Protein AF-A0A554L545-F1 (afdb_monomer)

Nearest PDB structures (foldseek):
  1zg2-assembly1_A  TM=5.845E-01  e=8.110E-05  Halalkalibacterium halodurans
  2x1j-assembly1_A-2  TM=2.883E-01  e=6.620E-01  Deinococcus radiodurans
  2x1k-assembly1_A-2  TM=2.907E-01  e=7.927E-01  Deinococcus radiodurans
  2vpa-assembly1_A  TM=2.737E-01  e=1.951E+00  Deinococcus radiodurans
  7tb5-assembly1_A-2  TM=3.335E-01  e=6.886E+00  Pseudomonas aeruginosa

Foldseek 3Di:
DVVVVVVVVVVVVVVVVVVVPPVCCVVCVVVVVVLVVCVVVPVVSVVCVLVVVLVVVVVVVVVVVVVPDDPDDDPPPDDDPCVVPVLVSLLVQAKKKWFWKAQPQPRDIDTDIDSDPVVVLVCLQVLVDVVRSVRDDIDTLAIDIDSDPVVSVVLSVCLVPDPVSVVVVVCCSNPNDHPPDDPPDD

Solvent-accessible surface area (backbone atoms only — not comparable to full-atom values): 10908 Å² total; per-residue (Å²): 118,67,70,61,54,50,54,48,50,51,53,50,52,54,54,53,64,70,51,77,53,66,70,66,53,72,72,41,44,67,58,51,51,56,46,52,54,45,54,76,74,36,74,70,49,68,76,46,44,69,60,52,55,50,53,50,51,49,52,49,52,52,51,51,58,61,69,71,51,72,89,85,73,75,71,88,79,60,77,76,94,60,82,81,40,67,64,61,53,49,44,71,74,43,41,17,29,31,34,36,32,34,19,75,64,74,67,48,75,46,78,51,75,41,74,47,66,68,64,50,52,50,39,43,56,71,37,78,40,79,94,46,37,88,41,42,52,65,44,82,60,37,54,46,74,28,76,37,65,65,58,27,50,50,51,48,49,49,34,72,75,34,70,66,50,33,51,48,51,54,49,47,40,72,73,42,78,77,71,81,67,84,82,78,78,132

pLDDT: mean 74.72, std 18.14, range [30.23, 97.56]

Mean predicted aligned error: 16.0 Å

Structure (mmCIF, N/CA/C/O backbone):
data_AF-A0A554L545-F1
#
_entry.id   AF-A0A554L545-F1
#
loop_
_atom_site.group_PDB
_atom_site.id
_atom_site.type_symbol
_atom_site.label_atom_id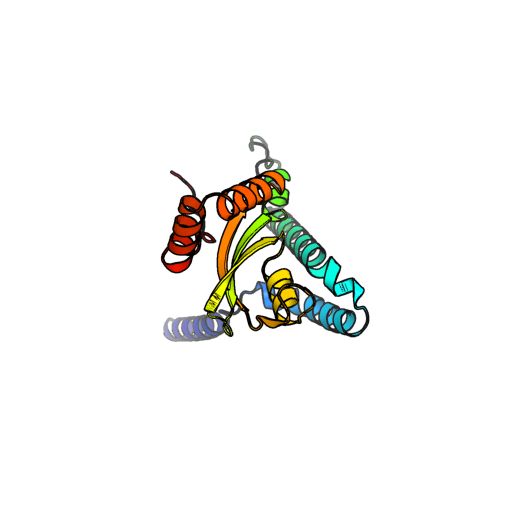
_atom_site.label_alt_id
_atom_site.label_comp_id
_atom_site.label_asym_id
_atom_site.label_entity_id
_atom_site.label_seq_id
_atom_site.pdbx_PDB_ins_code
_atom_site.Cartn_x
_atom_site.Cartn_y
_atom_site.Cartn_z
_atom_site.occupancy
_atom_site.B_iso_or_equiv
_atom_site.auth_seq_id
_atom_site.auth_comp_id
_atom_site.auth_asym_id
_atom_site.auth_atom_id
_atom_site.pdbx_PDB_model_num
ATOM 1 N N . MET A 1 1 ? -17.154 29.328 -48.202 1.00 54.72 1 MET A N 1
ATOM 2 C CA . MET A 1 1 ? -16.237 28.232 -47.810 1.00 54.72 1 MET A CA 1
ATOM 3 C C . MET A 1 1 ? -15.944 28.201 -46.305 1.00 54.72 1 MET A C 1
ATOM 5 O O . MET A 1 1 ? -16.006 27.131 -45.719 1.00 54.72 1 MET A O 1
ATOM 9 N N . ASN A 1 2 ? -15.740 29.348 -45.641 1.00 57.56 2 ASN A N 1
ATOM 10 C CA . ASN A 1 2 ? -15.318 29.382 -44.226 1.00 57.56 2 ASN A CA 1
ATOM 11 C C . ASN A 1 2 ? -16.382 28.954 -43.199 1.00 57.56 2 ASN A C 1
ATOM 13 O O . ASN A 1 2 ? -16.034 28.360 -42.186 1.00 57.56 2 ASN A O 1
ATOM 17 N N . ARG A 1 3 ? -17.677 29.181 -43.469 1.00 67.50 3 ARG A N 1
ATOM 18 C CA . ARG A 1 3 ? -18.758 28.839 -42.523 1.00 67.50 3 ARG A CA 1
ATOM 19 C C . ARG A 1 3 ? -19.003 27.332 -42.400 1.00 67.50 3 ARG A C 1
ATOM 21 O O . ARG A 1 3 ? -19.338 26.855 -41.329 1.00 67.50 3 ARG A O 1
ATOM 28 N N . PHE A 1 4 ? -18.802 26.587 -43.489 1.00 75.50 4 PHE A N 1
ATOM 29 C CA . PHE A 1 4 ? -18.928 25.128 -43.495 1.00 75.50 4 PHE A CA 1
ATOM 30 C C . PHE A 1 4 ? -17.776 24.478 -42.719 1.00 75.50 4 PHE A C 1
ATOM 32 O O . PHE A 1 4 ? -18.005 23.619 -41.871 1.00 75.50 4 PHE A O 1
ATOM 39 N N . LEU A 1 5 ? -16.549 24.959 -42.945 1.00 68.88 5 LEU A N 1
ATOM 40 C CA . LEU A 1 5 ? -15.353 24.475 -42.255 1.00 68.88 5 LEU A CA 1
ATOM 41 C C . LEU A 1 5 ? -15.365 24.808 -40.756 1.00 68.88 5 LEU A C 1
ATOM 43 O O . LEU A 1 5 ? -14.964 23.964 -39.957 1.00 68.88 5 LEU A O 1
ATOM 47 N N . SER A 1 6 ? -15.888 25.972 -40.352 1.00 70.44 6 SER A N 1
ATOM 48 C CA . SER A 1 6 ? -16.035 26.306 -38.929 1.00 70.44 6 SER A CA 1
ATOM 49 C C . SER A 1 6 ? -17.077 25.418 -38.244 1.00 70.44 6 SER A C 1
ATOM 51 O O . SER A 1 6 ? -16.792 24.850 -37.195 1.00 70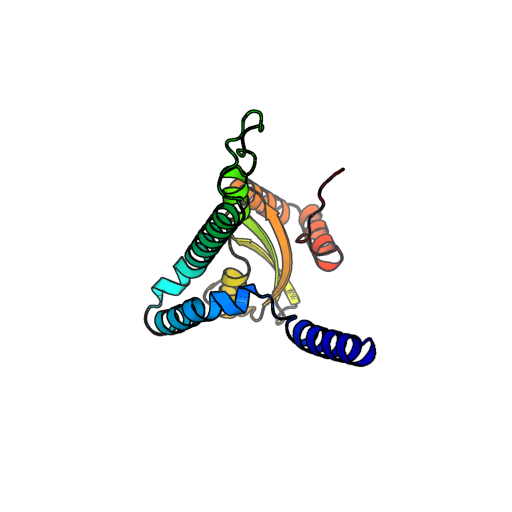.44 6 SER A O 1
ATOM 53 N N . THR A 1 7 ? -18.233 25.182 -38.877 1.00 78.12 7 THR A N 1
ATOM 54 C CA . THR A 1 7 ? -19.247 24.262 -38.329 1.00 78.12 7 THR A CA 1
ATOM 55 C C . THR A 1 7 ? -18.789 22.804 -38.298 1.00 78.12 7 THR A C 1
ATOM 57 O O . THR A 1 7 ? -19.188 22.047 -37.413 1.00 78.12 7 THR A O 1
ATOM 60 N N . LEU A 1 8 ? -17.941 22.394 -39.246 1.00 76.06 8 LEU A N 1
ATOM 61 C CA . LEU A 1 8 ? -17.355 21.057 -39.274 1.00 76.06 8 LEU A CA 1
ATOM 62 C C . LEU A 1 8 ? -16.320 20.897 -38.154 1.00 76.06 8 LEU A C 1
ATOM 64 O O . LEU A 1 8 ? -16.362 19.908 -37.430 1.00 76.06 8 LEU A O 1
ATOM 68 N N . SER A 1 9 ? -15.459 21.898 -37.958 1.00 71.56 9 SER A N 1
ATOM 69 C CA . SER A 1 9 ? -14.501 21.965 -36.847 1.00 71.56 9 SER A CA 1
ATOM 70 C C . SER A 1 9 ? -15.199 21.923 -35.484 1.00 71.56 9 SER A C 1
ATOM 72 O O . SER A 1 9 ? -14.813 21.144 -34.617 1.00 71.56 9 SER A O 1
ATOM 74 N N . GLU A 1 10 ? -16.279 22.683 -35.294 1.00 75.44 10 GLU A N 1
ATOM 75 C CA . GLU A 1 10 ? -17.040 22.691 -34.039 1.00 75.44 10 GLU A CA 1
ATOM 76 C C . GLU A 1 10 ? -17.735 21.350 -33.761 1.00 75.44 10 GLU A C 1
ATOM 78 O O . GLU A 1 10 ? -17.683 20.854 -32.634 1.00 75.44 10 GLU A O 1
ATOM 83 N N . LYS A 1 11 ? -18.314 20.704 -34.785 1.00 72.75 11 LYS A N 1
ATOM 84 C CA . LYS A 1 11 ? -18.884 19.351 -34.653 1.00 72.75 11 LYS A CA 1
ATOM 85 C C . LYS A 1 11 ? -17.819 18.307 -34.336 1.00 72.75 11 LYS A C 1
ATOM 87 O O . LYS A 1 11 ? -18.032 17.471 -33.463 1.00 72.75 11 LYS A O 1
ATOM 92 N N . ILE A 1 12 ? -16.667 18.374 -34.999 1.00 65.81 12 ILE A N 1
ATOM 93 C CA . ILE A 1 12 ? -15.530 17.486 -34.740 1.00 65.81 12 ILE A CA 1
ATOM 94 C C . ILE A 1 12 ? -15.034 17.681 -33.301 1.00 65.81 12 ILE A C 1
ATOM 96 O O . ILE A 1 12 ? -14.921 16.712 -32.555 1.00 65.81 12 ILE A O 1
ATOM 100 N N . ASN A 1 13 ? -14.842 18.922 -32.855 1.00 61.44 13 ASN A N 1
ATOM 101 C CA . ASN A 1 13 ? -14.395 19.231 -31.496 1.00 61.44 13 ASN A CA 1
ATOM 102 C C . ASN A 1 13 ? -15.431 18.858 -30.419 1.00 61.44 13 ASN A C 1
ATOM 104 O O . ASN A 1 13 ? -15.054 18.464 -29.316 1.00 61.44 13 ASN A O 1
ATOM 108 N N . SER A 1 14 ? -16.729 18.909 -30.730 1.00 67.00 14 SER A N 1
ATOM 109 C CA . SER A 1 14 ? -17.808 18.401 -29.870 1.00 67.00 14 SER A CA 1
ATOM 110 C C . SER A 1 14 ? -17.782 16.871 -29.738 1.00 67.00 14 SER A C 1
ATOM 112 O O . SER A 1 14 ? -17.957 16.342 -28.640 1.00 67.00 14 SER A O 1
ATOM 114 N N . ILE A 1 15 ? -17.491 16.154 -30.826 1.00 57.44 15 ILE A N 1
ATOM 115 C CA . ILE A 1 15 ? -17.326 14.693 -30.817 1.00 57.44 15 ILE A CA 1
ATOM 116 C C . ILE A 1 15 ? -16.061 14.304 -30.031 1.00 57.44 15 ILE A C 1
ATOM 118 O O . ILE A 1 15 ? -16.097 13.390 -29.205 1.00 57.44 15 ILE A O 1
ATOM 122 N N . PHE A 1 16 ? -14.960 15.041 -30.209 1.00 49.09 16 PHE A N 1
ATOM 123 C CA . PHE A 1 16 ? -13.705 14.811 -29.487 1.00 49.09 16 PHE A CA 1
ATOM 124 C C . PHE A 1 16 ? -13.765 15.206 -28.001 1.00 49.09 16 PHE A C 1
ATOM 126 O O . PHE A 1 16 ? -13.122 14.556 -27.176 1.00 49.09 16 PHE A O 1
ATOM 133 N N . SER A 1 17 ? -14.563 16.209 -27.615 1.00 47.94 17 SER A N 1
ATOM 134 C CA . SER A 1 17 ? -14.739 16.586 -26.203 1.00 47.94 17 SER A CA 1
ATOM 135 C C . SER A 1 17 ? -15.562 15.559 -25.417 1.00 47.94 17 SER A C 1
ATOM 137 O O . SER A 1 17 ? -15.274 15.312 -24.243 1.00 47.94 17 SER A O 1
ATOM 139 N N . PHE A 1 18 ? -16.498 14.870 -26.078 1.00 46.03 18 PHE A N 1
ATOM 140 C CA . PHE A 1 18 ? -17.189 13.697 -25.533 1.00 46.03 18 PHE A CA 1
ATOM 141 C C . PHE A 1 18 ? -16.279 12.453 -25.480 1.00 46.03 18 PHE A C 1
ATOM 143 O O . PHE A 1 18 ? -16.398 11.614 -24.583 1.00 46.03 18 PHE A O 1
ATOM 150 N N . ALA A 1 19 ? -15.293 12.373 -26.379 1.00 45.38 19 ALA A N 1
ATOM 151 C CA . ALA A 1 19 ? -14.289 11.311 -26.446 1.00 45.38 19 ALA A CA 1
ATOM 152 C C . ALA A 1 19 ? -13.112 11.468 -25.456 1.00 45.38 19 ALA A C 1
ATOM 154 O O . ALA A 1 19 ? -12.096 10.793 -25.598 1.00 45.38 19 ALA A O 1
ATOM 155 N N . ARG A 1 20 ? -13.255 12.244 -24.367 1.00 45.38 20 ARG A N 1
ATOM 156 C CA . ARG A 1 20 ? -12.367 12.164 -23.178 1.00 45.38 20 ARG A CA 1
ATOM 157 C C . ARG A 1 20 ? -12.576 10.886 -22.346 1.00 45.38 20 ARG A C 1
ATOM 159 O O . ARG A 1 20 ? -12.337 10.854 -21.140 1.00 45.38 20 ARG A O 1
ATOM 166 N N . ARG A 1 21 ? -13.013 9.797 -22.974 1.00 48.28 21 ARG A N 1
ATOM 167 C CA . ARG A 1 21 ? -12.806 8.447 -22.451 1.00 48.28 21 ARG A CA 1
ATOM 168 C C . ARG A 1 21 ? -11.534 7.951 -23.127 1.00 48.28 21 ARG A C 1
ATOM 170 O O . ARG A 1 21 ? -11.503 7.970 -24.352 1.00 48.28 21 ARG A O 1
ATOM 177 N N . PRO A 1 22 ? -10.490 7.555 -22.379 1.00 51.06 22 PRO A N 1
ATOM 178 C CA . PRO A 1 22 ? -9.214 7.197 -22.987 1.00 51.06 22 PRO A CA 1
ATOM 179 C C . PRO A 1 22 ? -9.472 6.156 -24.079 1.00 51.06 22 PRO A C 1
ATOM 181 O O . PRO A 1 22 ? -10.103 5.141 -23.789 1.00 51.06 22 PRO A O 1
ATOM 184 N N . LEU A 1 23 ? -9.028 6.427 -25.313 1.00 48.56 23 LEU A N 1
ATOM 185 C CA . LEU A 1 23 ? -9.176 5.575 -26.511 1.00 48.56 23 LEU A CA 1
ATOM 186 C C . LEU A 1 23 ? -8.814 4.101 -26.251 1.00 48.56 23 LEU A C 1
ATOM 188 O O . LEU A 1 23 ? -9.370 3.195 -26.865 1.00 48.56 23 LEU A O 1
ATOM 192 N N . VAL A 1 24 ? -7.975 3.862 -25.242 1.00 50.28 24 VAL A N 1
ATOM 193 C CA . VAL A 1 24 ? -7.663 2.555 -24.652 1.00 50.28 24 VAL A CA 1
ATOM 194 C C . VAL A 1 24 ? -8.919 1.736 -24.304 1.00 50.28 24 VAL A C 1
ATOM 196 O O . VAL A 1 24 ? -8.930 0.529 -24.507 1.00 50.28 24 VAL A O 1
ATOM 199 N N . LYS A 1 25 ? -10.009 2.364 -23.837 1.00 44.03 25 LYS A N 1
ATOM 200 C CA . LYS A 1 25 ? -11.267 1.676 -23.502 1.00 44.03 25 LYS A CA 1
ATOM 201 C C . LYS A 1 25 ? -11.995 1.147 -24.740 1.00 44.03 25 LYS A C 1
ATOM 203 O O . LYS A 1 25 ? -12.588 0.087 -24.653 1.00 44.03 25 LYS A O 1
ATOM 208 N N . LEU A 1 26 ? -11.935 1.824 -25.885 1.00 53.50 26 LEU A N 1
ATOM 209 C CA . LEU A 1 26 ? -12.634 1.384 -27.102 1.00 53.50 26 LEU A CA 1
ATOM 210 C C . LEU A 1 26 ? -12.033 0.097 -27.690 1.00 53.50 26 LEU A C 1
ATOM 212 O O . LEU A 1 26 ? -12.776 -0.778 -28.121 1.00 53.50 26 LEU A O 1
ATOM 216 N N . VAL A 1 27 ? -10.705 -0.045 -27.641 1.00 57.09 27 VAL A N 1
ATOM 217 C CA . VAL A 1 27 ? -9.991 -1.246 -28.116 1.00 57.09 27 VAL A CA 1
ATOM 218 C C . VAL A 1 27 ? -9.954 -2.350 -27.051 1.00 57.09 27 VAL A C 1
ATOM 220 O O . VAL A 1 27 ? -9.965 -3.531 -27.386 1.00 57.09 27 VAL A O 1
ATOM 223 N N . ALA A 1 28 ? -9.959 -1.995 -25.761 1.00 52.12 28 ALA A N 1
ATOM 224 C CA . ALA A 1 28 ? -9.994 -2.968 -24.669 1.00 52.12 28 ALA A CA 1
ATOM 225 C C . ALA A 1 28 ? -11.380 -3.599 -24.455 1.00 52.12 28 ALA A C 1
ATOM 227 O O . ALA A 1 28 ? -11.456 -4.695 -23.912 1.00 52.12 28 ALA A O 1
ATOM 228 N N . TRP A 1 29 ? -12.469 -2.959 -24.900 1.00 54.00 29 TRP A N 1
ATOM 229 C CA . TRP A 1 29 ? -13.849 -3.405 -24.656 1.00 54.00 29 TRP A CA 1
ATOM 230 C C . TRP A 1 29 ? -14.166 -4.856 -25.063 1.00 54.00 29 TRP A C 1
ATOM 232 O O . TRP A 1 29 ? -14.786 -5.552 -24.257 1.00 54.00 29 TRP A O 1
ATOM 242 N N . PRO A 1 30 ? -13.743 -5.362 -26.239 1.00 64.25 30 PRO A N 1
ATOM 243 C CA . PRO A 1 30 ? -13.969 -6.760 -26.612 1.00 64.25 30 PRO A CA 1
ATOM 244 C C . PRO A 1 30 ? -13.246 -7.732 -25.671 1.00 64.25 30 PRO A C 1
ATOM 246 O O . PRO A 1 30 ? -13.817 -8.737 -25.245 1.00 64.25 30 PRO A O 1
ATOM 249 N N . PHE A 1 31 ? -12.012 -7.398 -25.283 1.00 65.56 31 PHE A N 1
ATOM 250 C CA . PHE A 1 31 ? -11.223 -8.198 -24.349 1.00 65.56 31 PHE A CA 1
ATOM 251 C C . PHE A 1 31 ? -11.770 -8.113 -22.925 1.00 65.56 31 PHE A C 1
ATOM 253 O O . PHE A 1 31 ? -11.853 -9.136 -22.256 1.00 65.56 31 PHE A O 1
ATOM 260 N N . ASP A 1 32 ? -12.212 -6.939 -22.477 1.00 63.22 32 ASP A N 1
ATOM 261 C CA . ASP A 1 32 ? -12.835 -6.733 -21.170 1.00 63.22 32 ASP A CA 1
ATOM 262 C C . ASP A 1 32 ? -14.177 -7.475 -21.053 1.00 63.22 32 ASP A C 1
ATOM 264 O O . ASP A 1 32 ? -14.508 -7.951 -19.969 1.00 63.22 32 ASP A O 1
ATOM 268 N N . LEU A 1 33 ? -14.936 -7.638 -22.145 1.00 67.06 33 LEU A N 1
ATOM 269 C CA . LEU A 1 33 ? -16.202 -8.384 -22.151 1.00 67.06 33 LEU A CA 1
ATOM 270 C C . LEU A 1 33 ? -15.979 -9.901 -22.047 1.00 67.06 33 LEU A C 1
ATOM 272 O O . LEU A 1 33 ? -16.609 -10.564 -21.218 1.00 67.06 33 LEU A O 1
ATOM 276 N N . VAL A 1 34 ? -15.033 -10.441 -22.824 1.00 73.44 34 VAL A N 1
ATOM 277 C CA . VAL A 1 34 ? -14.571 -11.836 -22.690 1.00 73.44 34 VAL A CA 1
ATOM 278 C C . VAL A 1 34 ? -13.991 -12.061 -21.291 1.00 73.44 34 VAL A C 1
ATOM 280 O O . VAL A 1 34 ? -14.279 -13.063 -20.639 1.00 73.44 34 VAL A O 1
ATOM 283 N N . PHE A 1 35 ? -13.246 -11.084 -20.776 1.00 65.00 35 PHE A N 1
ATOM 284 C CA . PHE A 1 35 ? -12.674 -11.114 -19.439 1.00 65.00 35 PHE A CA 1
ATOM 285 C C . PHE A 1 35 ? -13.756 -11.084 -18.343 1.00 65.00 35 PHE A C 1
ATOM 287 O O . PHE A 1 35 ? -13.653 -11.825 -17.369 1.00 65.00 35 PHE A O 1
ATOM 294 N N . LEU A 1 36 ? -14.817 -10.286 -18.493 1.00 63.84 36 LEU A N 1
ATOM 295 C CA . LEU A 1 36 ? -15.971 -10.236 -17.583 1.00 63.84 36 LEU A CA 1
ATOM 296 C C . LEU A 1 36 ? -16.761 -11.552 -17.568 1.00 63.84 36 LEU A C 1
ATOM 298 O O . LEU A 1 36 ? -17.231 -11.972 -16.507 1.00 63.84 36 LEU A O 1
ATOM 302 N N . LEU A 1 37 ? -16.881 -12.213 -18.721 1.00 70.00 37 LEU A N 1
ATOM 303 C CA . LEU A 1 37 ? -17.478 -13.545 -18.843 1.00 70.00 37 LEU A CA 1
ATOM 304 C C . LEU A 1 37 ? -16.626 -14.602 -18.127 1.00 70.00 37 LEU A C 1
ATOM 306 O O . LEU A 1 37 ? -17.146 -15.326 -17.278 1.00 70.00 37 LEU A O 1
ATOM 310 N N . LEU A 1 38 ? -15.313 -14.628 -18.378 1.00 68.44 38 LEU A N 1
ATOM 311 C CA . LEU A 1 38 ? -14.369 -15.535 -17.709 1.00 68.44 38 LEU A CA 1
ATOM 312 C C . LEU A 1 38 ? -14.245 -15.259 -16.198 1.00 68.44 38 LEU A C 1
ATOM 314 O O . LEU A 1 38 ? -14.089 -16.182 -15.401 1.00 68.44 38 LEU A O 1
ATOM 318 N N . TRP A 1 39 ? -14.368 -13.998 -15.775 1.00 58.62 39 TRP A N 1
ATOM 319 C CA . TRP A 1 39 ? -14.342 -13.577 -14.369 1.00 58.62 39 TRP A CA 1
ATOM 320 C C . TRP A 1 39 ? -15.496 -14.157 -13.548 1.00 58.62 39 TRP A C 1
ATOM 322 O O . TRP A 1 39 ? -15.327 -14.424 -12.355 1.00 58.62 39 TRP A O 1
ATOM 332 N N . LYS A 1 40 ? -16.674 -14.323 -14.164 1.00 62.47 40 LYS A N 1
ATOM 333 C CA . LYS A 1 40 ? -17.846 -14.908 -13.502 1.00 62.47 40 LYS A CA 1
ATOM 334 C C . LYS A 1 40 ? -17.761 -16.429 -13.392 1.00 62.47 40 LYS A C 1
ATOM 336 O O . LYS A 1 40 ? -18.334 -16.981 -12.460 1.00 62.47 40 LYS A O 1
ATOM 341 N N . THR A 1 41 ? -17.059 -17.088 -14.310 1.00 70.06 41 THR A N 1
ATOM 342 C CA . THR A 1 41 ? -17.050 -18.552 -14.427 1.00 70.06 41 THR A CA 1
ATOM 343 C C . THR A 1 41 ? -15.817 -19.208 -13.804 1.00 70.06 41 THR A C 1
ATOM 345 O O . THR A 1 41 ? -15.932 -20.308 -13.274 1.00 70.06 41 THR A O 1
ATOM 348 N N . ILE A 1 42 ? -14.648 -18.550 -13.805 1.00 74.38 42 ILE A N 1
ATOM 349 C CA . ILE A 1 42 ? -13.380 -19.153 -13.360 1.00 74.38 42 ILE A CA 1
ATOM 350 C C . ILE A 1 42 ? -12.679 -18.248 -12.323 1.00 74.38 42 ILE A C 1
ATOM 352 O O . ILE A 1 42 ? -11.963 -17.309 -12.686 1.00 74.38 42 ILE A O 1
ATOM 356 N N . PRO A 1 43 ? -12.791 -18.543 -11.010 1.00 65.88 43 PRO A N 1
ATOM 357 C CA . PRO A 1 43 ? -12.168 -17.752 -9.941 1.00 65.88 43 PRO A CA 1
ATOM 358 C C . PRO A 1 43 ? -10.640 -17.642 -10.043 1.00 65.88 43 PRO A C 1
ATOM 360 O O . PRO A 1 43 ? -10.064 -16.656 -9.587 1.00 65.88 43 PRO A O 1
ATOM 363 N N . ALA A 1 44 ? -9.969 -18.616 -10.666 1.00 64.94 44 ALA A N 1
ATOM 364 C CA . ALA A 1 44 ? -8.522 -18.581 -10.886 1.00 64.94 44 ALA A CA 1
ATOM 365 C C . ALA A 1 44 ? -8.087 -17.378 -11.744 1.00 64.94 44 ALA A C 1
ATOM 367 O O . ALA A 1 44 ? -7.010 -16.815 -11.537 1.00 64.94 44 ALA A O 1
ATOM 368 N N . TYR A 1 45 ? -8.958 -16.913 -12.642 1.00 65.44 45 TYR A N 1
ATOM 369 C CA . TYR A 1 45 ? -8.668 -15.835 -13.583 1.00 65.44 45 TYR A CA 1
ATOM 370 C C . TYR A 1 45 ? -8.469 -14.472 -12.893 1.00 65.44 45 TYR A C 1
ATOM 372 O O . TYR A 1 45 ? -7.711 -13.623 -13.369 1.00 65.44 45 TYR A O 1
ATOM 380 N N . ARG A 1 46 ? -9.029 -14.295 -11.682 1.00 63.41 46 ARG A N 1
ATOM 381 C CA . ARG A 1 46 ? -8.774 -13.132 -10.807 1.00 63.41 46 ARG A CA 1
ATOM 382 C C . ARG A 1 46 ? -7.298 -12.929 -10.502 1.00 63.41 46 ARG A C 1
ATOM 384 O O . ARG A 1 46 ? -6.850 -11.795 -10.355 1.00 63.41 46 ARG A O 1
ATOM 391 N N . ARG A 1 47 ? -6.560 -14.031 -10.369 1.00 63.50 47 ARG A N 1
ATOM 392 C CA . ARG A 1 47 ? -5.159 -14.019 -9.947 1.00 63.50 47 ARG A CA 1
ATOM 393 C C . ARG A 1 47 ? -4.222 -13.632 -11.093 1.00 63.50 47 ARG A C 1
ATOM 395 O O . ARG A 1 47 ? -3.179 -13.043 -10.837 1.00 63.50 47 ARG A O 1
ATOM 402 N N . ILE A 1 48 ? -4.623 -13.912 -12.334 1.00 70.94 48 ILE A N 1
ATOM 403 C CA . ILE A 1 48 ? -3.793 -13.762 -13.540 1.00 70.94 48 ILE A CA 1
ATOM 404 C C . ILE A 1 48 ? -4.124 -12.469 -14.306 1.00 70.94 48 ILE A C 1
ATOM 406 O O . ILE A 1 48 ? -3.280 -11.955 -15.034 1.00 70.94 48 ILE A O 1
ATOM 410 N N . ARG A 1 49 ? -5.312 -11.884 -14.081 1.00 70.12 49 ARG A N 1
ATOM 411 C CA . ARG A 1 49 ? -5.765 -10.607 -14.665 1.00 70.12 49 ARG A CA 1
ATOM 412 C C . ARG A 1 49 ? -4.684 -9.531 -14.813 1.00 70.12 49 ARG A C 1
ATOM 414 O O . ARG A 1 49 ? -4.511 -9.057 -15.931 1.00 70.12 49 ARG A O 1
ATOM 421 N N . PRO A 1 50 ? -3.972 -9.113 -13.745 1.00 69.44 50 PRO A N 1
ATOM 422 C CA . PRO A 1 50 ? -3.009 -8.026 -13.870 1.00 69.44 50 PRO A CA 1
ATOM 423 C C . PRO A 1 50 ? -1.856 -8.394 -14.808 1.00 69.44 50 PRO A C 1
ATOM 425 O O . PRO A 1 50 ? -1.427 -7.554 -15.587 1.00 69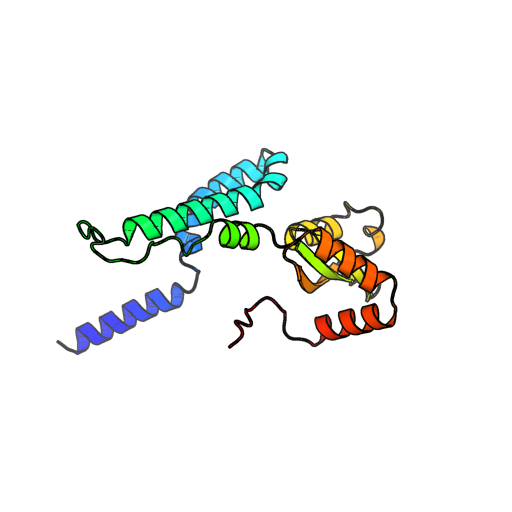.44 50 PRO A O 1
ATOM 428 N N . VAL A 1 51 ? -1.391 -9.647 -14.789 1.00 72.25 51 VAL A N 1
ATOM 429 C CA . VAL A 1 51 ? -0.342 -10.135 -15.699 1.00 72.25 51 VAL A CA 1
ATOM 430 C C . VAL A 1 51 ? -0.846 -10.131 -17.141 1.00 72.25 51 VAL A C 1
ATOM 432 O O . VAL A 1 51 ? -0.166 -9.639 -18.031 1.00 72.25 51 VAL A O 1
ATOM 435 N N . PHE A 1 52 ? -2.069 -10.604 -17.367 1.00 77.19 52 PHE A N 1
ATOM 436 C CA . PHE A 1 52 ? -2.674 -10.652 -18.694 1.00 77.19 52 PHE A CA 1
ATOM 437 C C . PHE A 1 52 ? -2.895 -9.256 -19.297 1.00 77.19 52 PHE A C 1
ATOM 439 O O . PHE A 1 52 ? -2.512 -9.004 -20.434 1.00 77.19 52 PHE A O 1
ATOM 446 N N . GLN A 1 53 ? -3.435 -8.316 -18.516 1.00 69.19 53 GLN A N 1
ATOM 447 C CA . GLN A 1 53 ? -3.615 -6.925 -18.948 1.00 69.19 53 GLN A CA 1
ATOM 448 C C . GLN A 1 53 ? -2.279 -6.250 -19.285 1.00 69.19 53 GLN A C 1
ATOM 450 O O . GLN A 1 53 ? -2.198 -5.471 -20.232 1.00 69.19 53 GLN A O 1
ATOM 455 N N . ARG A 1 54 ? -1.218 -6.584 -18.545 1.00 70.81 54 ARG A N 1
ATOM 456 C CA . ARG A 1 54 ? 0.144 -6.117 -18.818 1.00 70.81 54 ARG A CA 1
ATOM 457 C C . ARG A 1 54 ? 0.694 -6.688 -20.124 1.00 70.81 54 ARG A C 1
ATOM 459 O O . ARG A 1 54 ? 1.228 -5.928 -20.920 1.00 70.81 54 ARG A O 1
ATOM 466 N N . LEU A 1 55 ? 0.510 -7.983 -20.379 1.00 79.00 55 LEU A N 1
ATOM 467 C CA . LEU A 1 55 ? 0.903 -8.612 -21.645 1.00 79.00 55 LEU A CA 1
ATOM 468 C C . LEU A 1 55 ? 0.156 -8.012 -22.842 1.00 79.00 55 LEU A C 1
ATOM 470 O O . LEU A 1 55 ? 0.783 -7.704 -23.850 1.00 79.00 55 LEU A O 1
ATOM 474 N N . ILE A 1 56 ? -1.153 -7.766 -22.719 1.00 79.25 56 ILE A N 1
ATOM 475 C CA . ILE A 1 56 ? -1.931 -7.084 -23.765 1.00 79.25 56 ILE A CA 1
ATOM 476 C C . ILE A 1 56 ? -1.390 -5.675 -24.015 1.00 79.25 56 ILE A C 1
ATOM 478 O O . ILE A 1 56 ? -1.199 -5.303 -25.168 1.00 79.25 56 ILE A O 1
ATOM 482 N N . ALA A 1 57 ? -1.113 -4.899 -22.963 1.00 73.81 57 ALA A N 1
ATOM 483 C CA . ALA A 1 57 ? -0.550 -3.559 -23.117 1.00 73.81 57 ALA A CA 1
ATOM 484 C C . ALA A 1 57 ? 0.803 -3.587 -23.851 1.00 73.81 57 ALA A C 1
ATOM 486 O O . ALA A 1 57 ? 1.044 -2.745 -24.709 1.00 73.81 57 ALA A O 1
ATOM 487 N N . ILE A 1 58 ? 1.648 -4.583 -23.573 1.00 76.81 58 ILE A N 1
ATOM 488 C CA . ILE A 1 58 ? 2.938 -4.784 -24.253 1.00 76.81 58 ILE A CA 1
ATOM 489 C C . ILE A 1 58 ? 2.743 -5.104 -25.728 1.00 76.81 58 ILE A C 1
ATOM 491 O O . ILE A 1 58 ? 3.379 -4.482 -26.572 1.00 76.81 58 ILE A O 1
ATOM 495 N N . ILE A 1 59 ? 1.852 -6.048 -26.037 1.00 82.88 59 ILE A N 1
ATOM 496 C CA . ILE A 1 59 ? 1.539 -6.426 -27.417 1.00 82.88 59 ILE A CA 1
ATOM 497 C C . ILE A 1 59 ? 0.999 -5.210 -28.174 1.00 82.88 59 ILE A C 1
ATOM 499 O O . ILE A 1 59 ? 1.454 -4.936 -29.278 1.00 82.88 59 ILE A O 1
ATOM 503 N N . LEU A 1 60 ? 0.102 -4.429 -27.566 1.00 79.94 60 LEU A N 1
ATOM 504 C CA . LEU A 1 60 ? -0.429 -3.207 -28.169 1.00 79.94 60 LEU A CA 1
ATOM 505 C C . LEU A 1 60 ? 0.672 -2.172 -28.427 1.00 79.94 60 LEU A C 1
ATOM 507 O O . LEU A 1 60 ? 0.765 -1.673 -29.542 1.00 79.94 60 LEU A O 1
ATOM 511 N N . ILE A 1 61 ? 1.548 -1.899 -27.455 1.00 78.81 61 ILE A N 1
ATOM 512 C CA . ILE A 1 61 ? 2.691 -0.989 -27.639 1.00 78.81 61 ILE A CA 1
ATOM 513 C C . ILE A 1 61 ? 3.595 -1.486 -28.770 1.00 78.81 61 ILE A C 1
ATOM 515 O O . ILE A 1 61 ? 3.937 -0.712 -29.655 1.00 78.81 61 ILE A O 1
ATOM 519 N N . PHE A 1 62 ? 3.933 -2.776 -28.788 1.00 81.00 62 PHE A N 1
ATOM 520 C CA . PHE A 1 62 ? 4.774 -3.365 -29.827 1.00 81.00 62 PHE A CA 1
ATOM 521 C C . PHE A 1 62 ? 4.126 -3.256 -31.213 1.00 81.00 62 PHE A C 1
ATOM 523 O O . PHE A 1 62 ? 4.772 -2.809 -32.155 1.00 81.00 62 PHE A O 1
ATOM 530 N N . THR A 1 63 ? 2.833 -3.573 -31.339 1.00 76.31 63 THR A N 1
ATOM 531 C CA . THR A 1 63 ? 2.104 -3.424 -32.610 1.00 76.31 63 THR A CA 1
ATOM 532 C C . THR A 1 63 ? 2.021 -1.972 -33.068 1.00 76.31 63 THR A C 1
ATOM 534 O O . THR A 1 63 ? 2.251 -1.711 -34.244 1.00 76.31 63 THR A O 1
ATOM 537 N N . ILE A 1 64 ? 1.765 -1.018 -32.167 1.00 78.00 64 ILE A N 1
ATOM 538 C CA . ILE A 1 64 ? 1.729 0.414 -32.494 1.00 78.00 64 ILE A CA 1
ATOM 539 C C . ILE A 1 64 ? 3.100 0.867 -32.997 1.00 78.00 64 ILE A C 1
ATOM 541 O O . ILE A 1 64 ? 3.160 1.513 -34.036 1.00 78.00 64 ILE A O 1
ATOM 545 N N . THR A 1 65 ? 4.181 0.465 -32.324 1.00 75.31 65 THR A N 1
ATOM 546 C CA . THR A 1 65 ? 5.560 0.777 -32.727 1.00 75.31 65 THR A CA 1
ATOM 547 C C . THR A 1 65 ? 5.919 0.177 -34.087 1.00 75.31 65 THR A C 1
ATOM 549 O O . THR A 1 65 ? 6.557 0.847 -34.885 1.00 75.31 65 THR A O 1
ATOM 552 N N . ILE A 1 66 ? 5.497 -1.056 -34.391 1.00 75.06 66 ILE A N 1
ATOM 553 C CA . ILE A 1 66 ? 5.750 -1.687 -35.700 1.00 75.06 66 ILE A CA 1
ATOM 554 C C . ILE A 1 66 ? 4.929 -1.014 -36.812 1.00 75.06 66 ILE A C 1
ATOM 556 O O . ILE A 1 66 ? 5.427 -0.830 -37.918 1.00 75.06 66 ILE A O 1
ATOM 560 N N . THR A 1 67 ? 3.683 -0.625 -36.526 1.00 72.31 67 THR A N 1
ATOM 561 C CA . THR A 1 67 ? 2.762 -0.052 -37.526 1.00 72.31 67 THR A CA 1
ATOM 562 C C . THR A 1 67 ? 3.051 1.425 -37.811 1.00 72.31 67 THR A C 1
ATOM 564 O O . THR A 1 67 ? 2.717 1.918 -38.884 1.00 72.31 67 THR A O 1
ATOM 567 N N . SER A 1 68 ? 3.668 2.149 -36.872 1.00 69.38 68 SER A N 1
ATOM 568 C CA . SER A 1 68 ? 4.076 3.546 -37.059 1.00 69.38 68 SER A CA 1
ATOM 569 C C . SER A 1 68 ? 5.425 3.707 -37.770 1.00 69.38 68 SER A C 1
ATOM 571 O O . SER A 1 68 ? 5.809 4.839 -38.071 1.00 69.38 68 SER A O 1
ATOM 573 N N . LEU A 1 69 ? 6.134 2.611 -38.071 1.00 67.31 69 LEU A N 1
ATOM 574 C CA . LEU A 1 69 ? 7.353 2.650 -38.877 1.00 67.31 69 LEU A CA 1
ATOM 575 C C . LEU A 1 69 ? 6.991 2.810 -40.365 1.00 67.31 69 LEU A C 1
ATOM 577 O O . LEU A 1 69 ? 6.271 1.971 -40.912 1.00 67.31 69 LEU A O 1
ATOM 581 N N . PRO A 1 70 ? 7.477 3.861 -41.050 1.00 70.12 70 PRO A N 1
ATOM 582 C CA . PRO A 1 70 ? 7.241 4.019 -42.478 1.00 70.12 70 PRO A CA 1
ATOM 583 C C . PRO A 1 70 ? 7.896 2.858 -43.251 1.00 70.12 70 PRO A C 1
ATOM 585 O O . PRO A 1 70 ? 9.067 2.544 -43.006 1.00 70.12 70 PRO A O 1
ATOM 588 N N . PRO A 1 71 ? 7.185 2.213 -44.194 1.00 67.50 71 PRO A N 1
ATOM 589 C CA . PRO A 1 71 ? 7.758 1.132 -44.985 1.00 67.50 71 PRO A CA 1
ATOM 590 C C . PRO A 1 71 ? 8.892 1.677 -45.867 1.00 67.50 71 PRO A C 1
ATOM 592 O O . PRO A 1 71 ? 8.689 2.615 -46.634 1.00 67.50 71 PRO A O 1
ATOM 595 N N . GLY A 1 72 ? 10.085 1.082 -45.769 1.00 64.81 72 GLY A N 1
ATOM 596 C CA . GLY A 1 72 ? 11.190 1.343 -46.701 1.00 64.81 72 GLY A CA 1
ATOM 597 C C . GLY A 1 72 ? 12.326 2.246 -46.210 1.00 64.81 72 GLY A C 1
ATOM 598 O O . GLY A 1 72 ? 13.189 2.585 -47.014 1.00 64.81 72 GLY A O 1
ATOM 599 N N . GLN A 1 73 ? 12.398 2.602 -44.923 1.00 56.22 73 GLN A N 1
ATOM 600 C CA . GLN A 1 73 ? 13.637 3.155 -44.358 1.00 56.22 73 GLN A CA 1
ATOM 601 C C . GLN A 1 73 ? 14.498 2.036 -43.766 1.00 56.22 73 GLN A C 1
ATOM 603 O O . GLN A 1 73 ? 14.301 1.614 -42.629 1.00 56.22 73 GLN A O 1
ATOM 608 N N . SER A 1 74 ? 15.478 1.563 -44.538 1.00 57.22 74 SER A N 1
ATOM 609 C CA . SER A 1 74 ? 16.642 0.890 -43.958 1.00 57.22 74 SER A CA 1
ATOM 610 C C . SER A 1 74 ? 17.435 1.938 -43.170 1.00 57.22 74 SER A C 1
ATOM 612 O O . SER A 1 74 ? 17.778 2.970 -43.751 1.00 57.22 74 SER A O 1
ATOM 614 N N . PRO A 1 75 ? 17.744 1.728 -41.879 1.00 52.62 75 PRO A N 1
ATOM 615 C CA . PRO A 1 75 ? 18.514 2.687 -41.103 1.00 52.62 75 PRO A CA 1
ATOM 616 C C . PRO A 1 75 ? 19.982 2.640 -41.539 1.00 52.62 75 PRO A C 1
ATOM 618 O O . PRO A 1 75 ? 20.819 2.023 -40.887 1.00 52.62 75 PRO A O 1
ATOM 621 N N . SER A 1 76 ? 20.330 3.286 -42.653 1.00 53.06 76 SER A N 1
ATOM 622 C CA . SER A 1 76 ? 21.729 3.580 -42.960 1.00 53.06 76 SER A CA 1
ATOM 623 C C . SER A 1 76 ? 22.159 4.755 -42.079 1.00 53.06 76 SER A C 1
ATOM 625 O O . SER A 1 76 ? 22.062 5.915 -42.474 1.00 53.06 76 SER A O 1
ATOM 627 N N . GLY A 1 77 ? 22.554 4.442 -40.844 1.00 56.34 77 GLY A N 1
ATOM 628 C CA . GLY A 1 77 ? 23.082 5.406 -39.874 1.00 56.34 77 GLY A CA 1
ATOM 629 C C . GLY A 1 77 ? 22.184 5.721 -38.675 1.00 56.34 77 GLY A C 1
ATOM 630 O O . GLY A 1 77 ? 22.489 6.662 -37.950 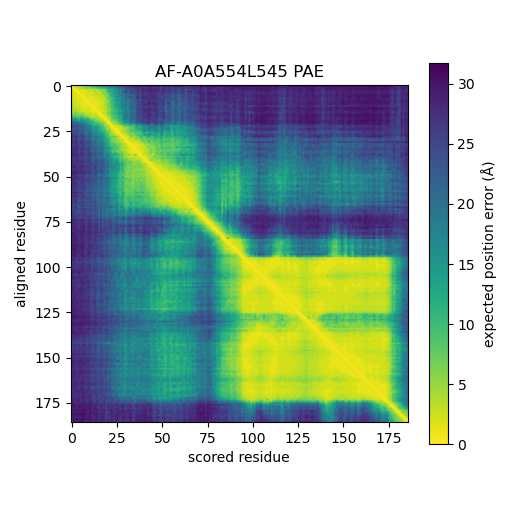1.00 56.34 77 GLY A O 1
ATOM 631 N N . ALA A 1 78 ? 21.101 4.975 -38.433 1.00 54.12 78 ALA A N 1
ATOM 632 C CA . ALA A 1 78 ? 20.341 5.155 -37.196 1.00 54.12 78 ALA A CA 1
ATOM 633 C C . ALA A 1 78 ? 21.007 4.372 -36.058 1.00 54.12 78 ALA A C 1
ATOM 635 O O . ALA A 1 78 ? 21.157 3.151 -36.143 1.00 54.12 78 ALA A O 1
ATOM 636 N N . GLU A 1 79 ? 21.379 5.089 -34.996 1.00 55.69 79 GLU A N 1
ATOM 637 C CA . GLU A 1 79 ? 21.656 4.517 -33.678 1.00 55.69 79 GLU A CA 1
ATOM 638 C C . GLU A 1 79 ? 20.593 3.454 -33.344 1.00 55.69 79 GLU A C 1
ATOM 640 O O . GLU A 1 79 ? 19.406 3.667 -33.631 1.00 55.69 79 GLU A O 1
ATOM 645 N N . PRO A 1 80 ? 20.976 2.299 -32.772 1.00 48.44 80 PRO A N 1
ATOM 646 C CA . PRO A 1 80 ? 20.058 1.187 -32.612 1.00 48.44 80 PRO A CA 1
ATOM 647 C C . PRO A 1 80 ? 18.824 1.621 -31.823 1.00 48.44 80 PRO A C 1
ATOM 649 O O . PRO A 1 80 ? 18.935 2.213 -30.746 1.00 48.44 80 PRO A O 1
ATOM 652 N N . ILE A 1 81 ? 17.639 1.247 -32.305 1.00 51.56 81 ILE A N 1
ATOM 653 C CA . ILE A 1 81 ? 16.370 1.355 -31.575 1.00 51.56 81 ILE A CA 1
ATOM 654 C C . ILE A 1 81 ? 16.365 0.298 -30.444 1.00 51.56 81 ILE A C 1
ATOM 656 O O . ILE A 1 81 ? 15.525 -0.591 -30.391 1.00 51.56 81 ILE A O 1
ATOM 660 N N . HIS A 1 82 ? 17.361 0.344 -29.556 1.00 50.00 82 HIS A N 1
ATOM 661 C CA . HIS A 1 82 ? 17.518 -0.508 -28.375 1.00 50.00 82 HIS A CA 1
ATOM 662 C C . HIS A 1 82 ? 17.212 0.242 -27.070 1.00 50.00 82 HIS A C 1
ATOM 664 O O . HIS A 1 82 ? 17.295 -0.343 -25.993 1.00 50.00 82 HIS A O 1
ATOM 670 N N . SER A 1 83 ? 16.814 1.516 -27.117 1.00 49.56 83 SER A N 1
ATOM 671 C CA . SER A 1 83 ? 16.565 2.284 -25.888 1.00 49.56 83 SER A CA 1
ATOM 672 C C . SER A 1 83 ? 15.237 1.961 -25.195 1.00 49.56 83 SER A C 1
ATOM 674 O O . SER A 1 83 ? 15.045 2.355 -24.044 1.00 49.56 83 SER A O 1
ATOM 676 N N . PHE A 1 84 ? 14.344 1.175 -25.809 1.00 57.50 84 PHE A N 1
ATOM 677 C CA . PHE A 1 84 ? 13.251 0.544 -25.065 1.00 57.50 84 PHE A CA 1
ATOM 678 C C . PHE A 1 84 ? 13.738 -0.778 -24.458 1.00 57.50 84 PHE A C 1
ATOM 680 O O . PHE A 1 84 ? 13.357 -1.864 -24.888 1.00 57.50 84 PHE A O 1
ATOM 687 N N . SER A 1 85 ? 14.646 -0.680 -23.480 1.00 64.81 85 SER A N 1
ATOM 688 C CA . SER A 1 85 ? 15.156 -1.853 -22.766 1.00 64.81 85 SER A CA 1
ATOM 689 C C . SER A 1 85 ? 13.996 -2.634 -22.137 1.00 64.81 85 SER A C 1
ATOM 691 O O . SER A 1 85 ? 13.139 -2.057 -21.459 1.00 64.81 85 SER A O 1
ATOM 693 N N . PHE A 1 86 ? 13.995 -3.960 -22.311 1.00 59.84 86 PHE A N 1
ATOM 694 C CA . PHE A 1 86 ? 13.105 -4.876 -21.591 1.00 59.84 86 PHE A CA 1
ATOM 695 C C . PHE A 1 86 ? 13.165 -4.668 -20.075 1.00 59.84 86 PHE A C 1
ATOM 697 O O . PHE A 1 86 ? 12.170 -4.913 -19.397 1.00 59.84 86 PHE A O 1
ATOM 704 N N . ASP A 1 87 ? 14.274 -4.144 -19.550 1.00 56.53 87 ASP A N 1
ATOM 705 C CA . ASP A 1 87 ? 14.415 -3.787 -18.142 1.00 56.53 87 ASP A CA 1
ATOM 706 C C . ASP A 1 87 ? 13.453 -2.662 -17.750 1.00 56.53 87 ASP A C 1
ATOM 708 O O . ASP A 1 87 ? 12.819 -2.738 -16.701 1.00 56.53 87 ASP A O 1
ATOM 712 N N . ASN A 1 88 ? 13.261 -1.651 -18.604 1.00 54.81 88 ASN A N 1
ATOM 713 C CA . ASN A 1 88 ? 12.327 -0.550 -18.344 1.00 54.81 88 ASN A CA 1
ATOM 714 C C . ASN A 1 88 ? 10.881 -1.047 -18.332 1.00 54.81 88 ASN A C 1
ATOM 716 O O . ASN A 1 88 ? 10.078 -0.643 -17.487 1.00 54.81 88 ASN A O 1
ATOM 720 N N . LEU A 1 89 ? 10.563 -1.975 -19.235 1.00 56.59 89 LEU A N 1
ATOM 721 C CA . LEU A 1 89 ? 9.259 -2.610 -19.264 1.00 56.59 89 LEU A CA 1
ATOM 722 C C . LEU A 1 89 ? 9.062 -3.489 -18.025 1.00 56.59 89 LEU A C 1
ATOM 724 O O . LEU A 1 89 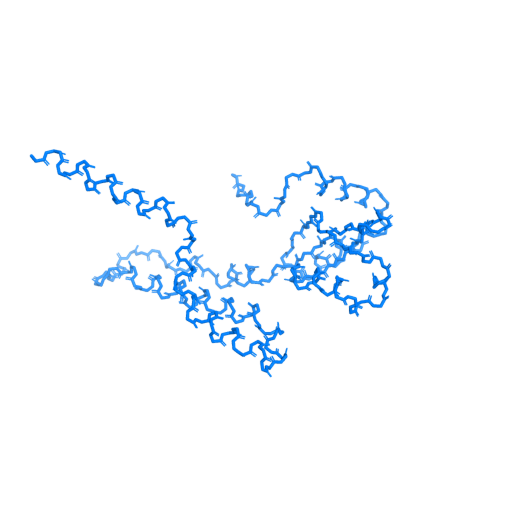? 8.067 -3.343 -17.325 1.00 56.59 89 LEU A O 1
ATOM 728 N N . PHE A 1 90 ? 10.031 -4.337 -17.687 1.00 55.34 90 PHE A N 1
ATOM 729 C CA . PHE A 1 90 ? 9.993 -5.190 -16.504 1.00 55.34 90 PHE A CA 1
ATOM 730 C C . PHE A 1 90 ? 9.871 -4.380 -15.207 1.00 55.34 90 PHE A C 1
ATOM 732 O O . PHE A 1 90 ? 9.067 -4.737 -14.349 1.00 55.34 90 PHE A O 1
ATOM 739 N N . ILE A 1 91 ? 10.580 -3.256 -15.083 1.00 51.69 91 ILE A N 1
ATOM 740 C CA . ILE A 1 91 ? 10.459 -2.313 -13.962 1.00 51.69 91 ILE A CA 1
ATOM 741 C C . ILE A 1 91 ? 9.036 -1.747 -13.885 1.00 51.69 91 ILE A C 1
ATOM 743 O O . ILE A 1 91 ? 8.436 -1.754 -12.811 1.00 51.69 91 ILE A O 1
ATOM 747 N N . PHE A 1 92 ? 8.445 -1.335 -15.011 1.00 54.19 92 PHE A N 1
ATOM 748 C CA . PHE A 1 92 ? 7.065 -0.838 -15.044 1.00 54.19 92 PHE A CA 1
ATOM 749 C C . PHE A 1 92 ? 6.043 -1.910 -14.623 1.00 54.19 92 PHE A C 1
ATOM 751 O O . PHE A 1 92 ? 5.058 -1.620 -13.937 1.00 54.19 92 PHE A O 1
ATOM 758 N N . LEU A 1 93 ? 6.296 -3.173 -14.977 1.00 58.44 93 LEU A N 1
ATOM 759 C CA . LEU A 1 93 ? 5.472 -4.304 -14.554 1.00 58.44 93 LEU A CA 1
ATOM 760 C C . LEU A 1 93 ? 5.730 -4.719 -13.093 1.00 58.44 93 LEU A C 1
ATOM 762 O O . LEU A 1 93 ? 4.847 -5.296 -12.462 1.00 58.44 93 LEU A O 1
ATOM 766 N N . SER A 1 94 ? 6.888 -4.425 -12.513 1.00 60.38 94 SER A N 1
ATOM 767 C CA . SER A 1 94 ? 7.340 -5.014 -11.240 1.00 60.38 94 SER A CA 1
ATOM 768 C C . SER A 1 94 ? 7.454 -3.994 -10.110 1.00 60.38 94 SER A C 1
ATOM 770 O O . SER A 1 94 ? 8.369 -4.061 -9.296 1.00 60.38 94 SER A O 1
ATOM 772 N N . ASN A 1 95 ? 6.526 -3.042 -10.030 1.00 79.12 95 ASN A N 1
ATOM 773 C CA . ASN A 1 95 ? 6.547 -2.053 -8.957 1.00 79.12 95 ASN A CA 1
ATOM 774 C C . ASN A 1 95 ? 6.001 -2.637 -7.645 1.00 79.12 95 ASN A C 1
ATOM 776 O O . ASN A 1 95 ? 4.809 -2.926 -7.514 1.00 79.12 95 ASN A O 1
ATOM 780 N N . PHE A 1 96 ? 6.872 -2.762 -6.645 1.00 90.62 96 PHE A N 1
ATOM 781 C CA . PHE A 1 96 ? 6.476 -3.066 -5.272 1.00 90.62 96 PHE A CA 1
ATOM 782 C C . PHE A 1 96 ? 6.107 -1.774 -4.563 1.00 90.62 96 PHE A C 1
ATOM 784 O O . PHE A 1 96 ? 6.731 -0.740 -4.766 1.00 90.62 96 PHE A O 1
ATOM 791 N N . SER A 1 97 ? 5.082 -1.812 -3.726 1.00 93.62 97 SER A N 1
ATOM 792 C CA . SER A 1 97 ? 4.560 -0.632 -3.053 1.00 93.62 97 SER A CA 1
ATOM 793 C C . SER A 1 97 ? 4.425 -0.881 -1.564 1.00 93.62 97 SER A C 1
ATOM 795 O O . SER A 1 97 ? 3.806 -1.865 -1.157 1.00 93.62 97 SER A O 1
ATOM 797 N N . VAL A 1 98 ? 4.953 0.036 -0.755 1.00 96.12 98 VAL A N 1
ATOM 798 C CA . VAL A 1 98 ? 4.652 0.126 0.678 1.00 96.12 98 VAL A CA 1
ATOM 799 C C . VAL A 1 98 ? 3.521 1.125 0.846 1.00 96.12 98 VAL A C 1
ATOM 801 O O . VAL A 1 98 ? 3.618 2.259 0.381 1.00 96.12 98 VAL A O 1
ATOM 804 N N . TYR A 1 99 ? 2.433 0.706 1.477 1.00 95.00 99 TYR A N 1
ATOM 805 C CA . TYR A 1 99 ? 1.177 1.445 1.490 1.00 95.00 99 TYR A CA 1
ATOM 806 C C . TYR A 1 99 ? 0.698 1.772 2.894 1.00 95.00 99 TYR A C 1
ATOM 808 O O . TYR A 1 99 ? 1.012 1.074 3.861 1.00 95.00 99 TYR A O 1
ATOM 816 N N . LEU A 1 100 ? -0.111 2.826 2.974 1.00 96.31 100 LEU A N 1
ATOM 817 C CA . LEU A 1 100 ? -0.769 3.286 4.184 1.00 96.31 100 LEU A CA 1
ATOM 818 C C . LEU A 1 100 ? -2.285 3.218 3.997 1.00 96.31 100 LEU A C 1
ATOM 820 O O . LEU A 1 100 ? -2.858 3.947 3.185 1.00 96.31 100 LEU A O 1
ATOM 824 N N . LEU A 1 101 ? -2.940 2.357 4.773 1.00 95.56 101 LEU A N 1
ATOM 825 C CA . LEU A 1 101 ? -4.398 2.330 4.875 1.00 95.56 101 LEU A CA 1
ATOM 826 C C . LEU A 1 101 ? -4.845 2.991 6.170 1.00 95.56 101 LEU A C 1
ATOM 828 O O . LEU A 1 101 ? -4.169 2.884 7.194 1.00 95.56 101 LEU A O 1
ATOM 832 N N . LYS A 1 102 ? -6.028 3.597 6.147 1.00 96.31 102 LYS A N 1
ATOM 833 C CA . LYS A 1 102 ? -6.738 4.044 7.341 1.00 96.31 102 LYS A CA 1
ATOM 834 C C . LYS A 1 102 ? -8.007 3.222 7.491 1.00 96.31 102 LYS A C 1
ATOM 836 O O . LYS A 1 102 ? -8.804 3.131 6.562 1.00 96.31 102 LYS A O 1
ATOM 841 N N . SER A 1 103 ? -8.194 2.616 8.656 1.00 96.50 103 SER A N 1
ATOM 842 C CA . SER A 1 103 ? -9.493 2.050 9.005 1.00 96.50 103 SER A CA 1
ATOM 843 C C . SER A 1 103 ? -10.477 3.192 9.234 1.00 96.50 103 SER A C 1
ATOM 845 O O . SER A 1 103 ? -10.206 4.104 10.015 1.00 96.50 103 SER A O 1
ATOM 847 N N . LEU A 1 104 ? -11.631 3.135 8.581 1.00 95.12 104 LEU A N 1
ATOM 848 C CA . LEU A 1 104 ? -12.728 4.071 8.826 1.00 95.12 104 LEU A CA 1
ATOM 849 C C . LEU A 1 104 ? -13.512 3.711 10.094 1.00 95.12 104 LEU A C 1
ATOM 851 O O . LEU A 1 104 ? -14.270 4.534 10.589 1.00 95.12 104 LEU A O 1
ATOM 855 N N . LYS A 1 105 ? -13.313 2.500 10.632 1.00 94.44 105 LYS A N 1
ATOM 856 C CA . LYS A 1 105 ? -13.965 2.029 11.856 1.00 94.44 105 LYS A CA 1
ATOM 857 C C . LYS A 1 105 ? -13.239 2.484 13.116 1.00 94.44 105 LYS A C 1
ATOM 859 O O . LYS A 1 105 ? -13.874 2.994 14.027 1.00 94.44 105 LYS A O 1
ATOM 864 N N . ASP A 1 106 ? -11.926 2.261 13.190 1.00 95.50 106 ASP A N 1
ATOM 865 C CA . ASP A 1 106 ? -11.130 2.592 14.383 1.00 95.50 106 ASP A CA 1
ATOM 866 C C . ASP A 1 106 ? -10.224 3.819 14.198 1.00 95.50 106 ASP A C 1
ATOM 868 O O . ASP A 1 106 ? -9.544 4.234 15.133 1.00 95.50 106 ASP A O 1
ATOM 872 N N . GLY A 1 107 ? -10.187 4.396 12.992 1.00 94.88 107 GLY A N 1
ATOM 873 C CA . GLY A 1 107 ? -9.362 5.556 12.658 1.00 94.88 107 GLY A CA 1
ATOM 874 C C . GLY A 1 107 ? -7.857 5.276 12.599 1.00 94.88 107 GLY A C 1
ATOM 875 O O . GLY A 1 107 ? -7.094 6.169 12.223 1.00 94.88 107 GLY A O 1
ATOM 876 N N . LYS A 1 108 ? -7.407 4.062 12.943 1.00 94.88 108 LYS A N 1
ATOM 877 C CA . LYS A 1 108 ? -5.991 3.703 13.042 1.00 94.88 108 LYS A CA 1
ATOM 878 C C . LYS A 1 108 ? -5.428 3.310 11.683 1.00 94.88 108 LYS A C 1
ATOM 880 O O . LYS A 1 108 ? -6.109 2.766 10.808 1.00 94.88 108 LYS A O 1
ATOM 885 N N . PHE A 1 109 ? -4.126 3.523 11.547 1.00 95.50 109 PHE A N 1
ATOM 886 C CA . PHE A 1 109 ? -3.395 3.199 10.332 1.00 95.50 109 PHE A CA 1
ATOM 887 C C . PHE A 1 109 ? -2.968 1.729 10.267 1.00 95.50 109 PHE A C 1
ATOM 889 O O . PHE A 1 109 ? -2.796 1.052 11.286 1.00 95.50 109 PHE A O 1
ATOM 896 N N . TYR A 1 110 ? -2.783 1.243 9.045 1.00 94.88 110 TYR A N 1
ATOM 897 C CA . TYR A 1 110 ? -2.156 -0.031 8.727 1.00 94.88 110 TYR A CA 1
ATOM 898 C C . TYR A 1 110 ? -1.089 0.195 7.657 1.00 94.88 110 TYR A C 1
ATOM 900 O O . TYR A 1 110 ? -1.338 0.898 6.679 1.00 94.88 110 TYR A O 1
ATOM 908 N N . ILE A 1 111 ? 0.085 -0.403 7.855 1.00 95.88 111 ILE A N 1
ATOM 909 C CA . ILE A 1 111 ? 1.226 -0.300 6.943 1.00 95.88 111 ILE A CA 1
ATOM 910 C C . ILE A 1 111 ? 1.557 -1.705 6.455 1.00 95.88 111 ILE A C 1
ATOM 912 O O . ILE A 1 111 ? 1.702 -2.627 7.266 1.00 95.88 111 ILE A O 1
ATOM 916 N N . GLY A 1 112 ? 1.658 -1.861 5.141 1.00 95.31 112 GLY A N 1
ATOM 917 C CA . GLY A 1 112 ? 1.964 -3.132 4.496 1.00 95.31 112 GLY A CA 1
ATOM 918 C C . GLY A 1 112 ? 2.694 -2.933 3.177 1.00 95.31 112 GLY A C 1
ATOM 919 O O . GLY A 1 112 ? 2.889 -1.799 2.743 1.00 95.31 112 GLY A O 1
ATOM 920 N N . GLN A 1 113 ? 3.051 -4.036 2.521 1.00 95.38 113 GLN A N 1
ATOM 921 C CA . GLN A 1 113 ? 3.587 -4.012 1.161 1.00 95.38 113 GLN A CA 1
ATOM 922 C C . GLN A 1 113 ? 2.905 -5.008 0.216 1.00 95.38 113 GLN A C 1
ATOM 924 O O . GLN A 1 113 ? 2.300 -6.006 0.637 1.00 95.38 113 GLN A O 1
ATOM 929 N N . THR A 1 114 ? 2.911 -4.673 -1.073 1.00 93.88 114 THR A N 1
ATOM 930 C CA . THR A 1 114 ? 2.251 -5.427 -2.146 1.00 93.88 114 THR A CA 1
ATOM 931 C C . THR A 1 114 ? 2.818 -5.037 -3.511 1.00 93.88 114 THR A C 1
ATOM 933 O O . THR A 1 114 ? 3.318 -3.934 -3.686 1.00 93.88 114 THR A O 1
ATOM 936 N N . ASP A 1 115 ? 2.699 -5.923 -4.487 1.00 91.25 115 ASP A N 1
ATOM 937 C CA . ASP A 1 115 ? 2.921 -5.680 -5.920 1.00 91.25 115 ASP A CA 1
ATOM 938 C C . ASP A 1 115 ? 1.664 -5.133 -6.628 1.00 91.25 115 ASP A C 1
ATOM 940 O O . ASP A 1 115 ? 1.708 -4.683 -7.772 1.00 91.25 115 ASP A O 1
ATOM 944 N N . ASN A 1 116 ? 0.512 -5.192 -5.953 1.00 89.62 116 ASN A N 1
ATOM 945 C CA . ASN A 1 116 ? -0.766 -4.708 -6.459 1.00 89.62 116 ASN A CA 1
ATOM 946 C C . ASN A 1 116 ? -1.607 -4.108 -5.320 1.00 89.62 116 ASN A C 1
ATOM 948 O O . ASN A 1 116 ? -2.094 -4.829 -4.440 1.00 89.62 116 ASN A O 1
ATOM 952 N N . ILE A 1 117 ? -1.746 -2.780 -5.325 1.00 90.06 117 ILE A N 1
ATOM 953 C CA . ILE A 1 117 ? -2.449 -2.007 -4.289 1.00 90.06 117 ILE A CA 1
ATOM 954 C C . ILE A 1 117 ? -3.957 -2.242 -4.334 1.00 90.06 117 ILE A C 1
ATOM 956 O O . ILE A 1 117 ? -4.571 -2.456 -3.291 1.00 90.06 117 ILE A O 1
ATOM 960 N N . GLU A 1 118 ? -4.545 -2.260 -5.528 1.00 87.94 118 GLU A N 1
ATOM 961 C CA . GLU A 1 118 ? -5.987 -2.432 -5.711 1.00 87.94 118 GLU A CA 1
ATOM 962 C C . GLU A 1 118 ? -6.447 -3.810 -5.220 1.00 87.94 118 GLU A C 1
ATOM 964 O O . GLU A 1 118 ? -7.358 -3.913 -4.395 1.00 87.94 118 GLU A O 1
ATOM 969 N N . ARG A 1 119 ? -5.750 -4.877 -5.643 1.00 90.38 119 ARG A N 1
ATOM 970 C CA . ARG A 1 119 ? -5.993 -6.248 -5.167 1.00 90.38 119 ARG A CA 1
ATOM 971 C C . ARG A 1 119 ? -5.926 -6.299 -3.643 1.00 90.38 119 ARG A C 1
ATOM 973 O O . ARG A 1 119 ? -6.828 -6.834 -3.004 1.00 90.38 119 ARG A O 1
ATOM 980 N N . ARG A 1 120 ? -4.880 -5.712 -3.059 1.00 92.44 120 ARG A N 1
ATOM 981 C CA . ARG A 1 120 ? -4.641 -5.750 -1.614 1.00 92.44 120 ARG A CA 1
ATOM 982 C C . ARG A 1 120 ? -5.691 -4.973 -0.817 1.00 92.44 120 ARG A C 1
ATOM 984 O O . ARG A 1 120 ? -6.128 -5.446 0.232 1.00 92.44 120 ARG A O 1
ATOM 991 N N . LEU A 1 121 ? -6.120 -3.808 -1.300 1.00 92.25 121 LEU A N 1
ATOM 992 C CA . LEU A 1 121 ? -7.198 -3.036 -0.680 1.00 92.25 121 LEU A CA 1
ATOM 993 C C . LEU A 1 121 ? -8.513 -3.828 -0.690 1.00 92.25 121 LEU A C 1
ATOM 995 O O . LEU A 1 121 ? -9.191 -3.920 0.336 1.00 92.25 121 LEU A O 1
ATOM 999 N N . ASN A 1 122 ? -8.826 -4.471 -1.818 1.00 90.94 122 ASN A N 1
ATOM 1000 C CA . ASN A 1 122 ? -10.002 -5.327 -1.952 1.00 90.94 122 ASN A CA 1
ATOM 1001 C C . ASN A 1 122 ? -9.948 -6.533 -1.006 1.00 90.94 122 ASN A C 1
ATOM 1003 O O . ASN A 1 122 ? -10.954 -6.851 -0.375 1.00 90.94 122 ASN A O 1
ATOM 1007 N N . GLU A 1 123 ? -8.789 -7.177 -0.844 1.00 89.44 123 GLU A N 1
ATOM 1008 C CA . GLU A 1 123 ? -8.596 -8.275 0.114 1.00 89.44 123 GLU A CA 1
ATOM 1009 C C . GLU A 1 123 ? -8.863 -7.834 1.562 1.00 89.44 123 GLU A C 1
ATOM 1011 O O . GLU A 1 123 ? -9.592 -8.513 2.295 1.00 89.44 123 GLU A O 1
ATOM 1016 N N . HIS A 1 124 ? -8.314 -6.681 1.970 1.00 91.81 124 HIS A N 1
ATOM 1017 C CA . HIS A 1 124 ? -8.548 -6.115 3.299 1.00 91.81 124 HIS A CA 1
ATOM 1018 C C . HIS A 1 124 ? -10.029 -5.805 3.526 1.00 91.81 124 HIS A C 1
ATOM 1020 O O . HIS A 1 124 ? -10.556 -6.166 4.574 1.00 91.81 124 HIS A O 1
ATOM 1026 N N . ASN A 1 125 ? -10.716 -5.203 2.550 1.00 91.19 125 ASN A N 1
ATOM 1027 C CA . ASN A 1 125 ? -12.136 -4.850 2.660 1.00 91.19 125 ASN A CA 1
ATOM 1028 C C . ASN A 1 125 ? -13.079 -6.057 2.530 1.00 91.19 125 ASN A C 1
ATOM 1030 O O . ASN A 1 125 ? -14.137 -6.093 3.158 1.00 91.19 125 ASN A O 1
ATOM 1034 N N . SER A 1 126 ? -12.664 -7.110 1.831 1.00 89.25 126 SER A N 1
ATOM 1035 C CA . SER A 1 126 ? -13.416 -8.370 1.754 1.00 89.25 126 SER A CA 1
ATOM 1036 C C . SER A 1 126 ? -13.284 -9.216 3.026 1.00 89.25 126 SER A C 1
ATOM 1038 O O . SER A 1 126 ? -14.092 -10.107 3.261 1.00 89.25 126 SER A O 1
ATOM 1040 N N . GLY A 1 127 ? -12.317 -8.909 3.900 1.00 84.25 127 GLY A N 1
ATOM 1041 C CA . GLY A 1 127 ? -12.136 -9.600 5.181 1.00 84.25 127 GLY A CA 1
ATOM 1042 C C . GLY A 1 127 ? -11.351 -10.905 5.090 1.00 84.25 127 GLY A C 1
ATOM 1043 O O . GLY A 1 127 ? -11.327 -11.654 6.064 1.00 84.25 127 GLY A O 1
ATOM 1044 N N . PHE A 1 128 ? -10.671 -11.152 3.967 1.00 81.81 128 PHE A N 1
ATOM 1045 C CA . PHE A 1 128 ? -9.814 -12.328 3.782 1.00 81.81 128 PHE A CA 1
ATOM 1046 C C . PHE A 1 128 ? -8.615 -12.347 4.735 1.00 81.81 128 PHE A C 1
ATOM 1048 O O . PHE A 1 128 ? -8.072 -13.404 5.040 1.00 81.81 128 PHE A O 1
ATOM 1055 N N . ASN A 1 129 ? -8.202 -11.184 5.240 1.00 79.25 129 ASN A N 1
ATOM 1056 C CA . ASN A 1 129 ? -7.103 -11.088 6.187 1.00 79.25 129 ASN A CA 1
ATOM 1057 C C . ASN A 1 129 ? -7.624 -11.113 7.635 1.00 79.25 129 ASN A C 1
ATOM 1059 O O . ASN A 1 129 ? -8.156 -10.117 8.133 1.00 79.25 129 ASN A O 1
ATOM 1063 N N . ILE A 1 130 ? -7.413 -12.245 8.317 1.00 80.44 130 ILE A N 1
ATOM 1064 C CA . ILE A 1 130 ? -7.879 -12.531 9.687 1.00 80.44 130 ILE A CA 1
ATOM 1065 C C . ILE A 1 130 ? -7.537 -11.395 10.661 1.00 80.44 130 ILE A C 1
ATOM 1067 O O . ILE A 1 130 ? -8.385 -10.987 11.451 1.00 80.44 130 ILE A O 1
ATOM 1071 N N . SER A 1 131 ? -6.327 -10.839 10.561 1.00 76.06 131 SER A N 1
ATOM 1072 C CA . SER A 1 131 ? -5.829 -9.803 11.479 1.00 76.06 131 SER A CA 1
ATOM 1073 C C . SER A 1 131 ? -6.473 -8.426 11.277 1.00 76.06 131 SER A C 1
ATOM 1075 O O . SER A 1 131 ? -6.456 -7.584 12.172 1.00 76.06 131 SER A O 1
ATOM 1077 N N . THR A 1 132 ? -7.062 -8.177 10.104 1.00 82.88 132 THR A N 1
ATOM 1078 C CA . THR A 1 132 ? -7.639 -6.868 9.748 1.00 82.88 132 THR A CA 1
ATOM 1079 C C . THR A 1 132 ? -9.141 -6.921 9.477 1.00 82.88 132 THR A C 1
ATOM 1081 O O . THR A 1 132 ? -9.776 -5.868 9.421 1.00 82.88 132 THR A O 1
ATOM 1084 N N . LYS A 1 133 ? -9.754 -8.114 9.405 1.00 86.69 133 LYS A N 1
ATOM 1085 C CA . LYS A 1 133 ? -11.184 -8.285 9.093 1.00 86.69 133 LYS A CA 1
ATOM 1086 C C . LYS A 1 133 ? -12.118 -7.543 10.056 1.00 86.69 133 LYS A C 1
ATOM 1088 O O . LYS A 1 133 ? -13.173 -7.076 9.638 1.00 86.69 133 LYS A O 1
ATOM 1093 N N . TYR A 1 134 ? -11.736 -7.382 11.322 1.00 91.12 134 TYR A N 1
ATOM 1094 C CA . TYR A 1 134 ? -12.551 -6.681 12.324 1.00 91.12 134 TYR A CA 1
ATOM 1095 C C . TYR A 1 134 ? -12.438 -5.154 12.265 1.00 91.12 134 TYR A C 1
ATOM 1097 O O . TYR A 1 134 ? -13.238 -4.458 12.892 1.00 91.12 134 TYR A O 1
ATOM 1105 N N . ARG A 1 135 ? -11.455 -4.644 11.515 1.00 93.12 135 ARG A N 1
ATOM 1106 C CA . ARG A 1 135 ? -11.098 -3.223 11.407 1.00 93.12 135 ARG A CA 1
ATOM 1107 C C . ARG A 1 135 ? -11.575 -2.588 10.099 1.00 93.12 135 ARG A C 1
ATOM 1109 O O . ARG A 1 135 ? -11.276 -1.434 9.825 1.00 93.12 135 ARG A O 1
ATOM 1116 N N . ARG A 1 136 ? -12.296 -3.336 9.271 1.00 91.44 136 ARG A N 1
ATOM 1117 C CA . ARG A 1 136 ? -12.899 -2.837 8.033 1.00 91.44 136 ARG A CA 1
ATOM 1118 C C . ARG A 1 136 ? -13.986 -1.787 8.318 1.00 91.44 136 ARG A C 1
ATOM 1120 O O . ARG A 1 136 ? -14.580 -1.846 9.396 1.00 91.44 136 ARG A O 1
ATOM 1127 N N . PRO A 1 137 ? -14.307 -0.912 7.350 1.00 94.94 137 PRO A N 1
ATOM 1128 C CA . PRO A 1 137 ? -13.659 -0.765 6.042 1.00 94.94 137 PRO A CA 1
ATOM 1129 C C . PRO A 1 137 ? -12.364 0.059 6.115 1.00 94.94 137 PRO A C 1
ATOM 1131 O O . PRO A 1 137 ? -12.148 0.823 7.052 1.00 94.94 137 PRO A O 1
ATOM 1134 N N . PHE A 1 138 ? -11.499 -0.111 5.120 1.00 95.44 138 PHE A N 1
ATOM 1135 C CA . PHE A 1 138 ? -10.242 0.610 4.943 1.00 95.44 138 PHE A CA 1
ATOM 1136 C C . PHE A 1 138 ? -10.297 1.520 3.716 1.00 95.44 138 PHE A C 1
ATOM 1138 O O . PHE A 1 138 ? -10.775 1.110 2.655 1.00 95.44 138 PHE A O 1
ATOM 1145 N N . SER A 1 139 ? -9.727 2.716 3.853 1.00 94.69 139 SER A N 1
ATOM 1146 C CA . SER A 1 139 ? -9.392 3.611 2.747 1.00 94.69 139 SER A CA 1
ATOM 1147 C C . SER A 1 139 ? -7.879 3.654 2.527 1.00 94.69 139 SER A C 1
ATOM 1149 O O . SER A 1 139 ? -7.092 3.567 3.475 1.00 94.69 139 SER A O 1
ATOM 1151 N N . LEU A 1 140 ? -7.464 3.772 1.266 1.00 95.06 140 LEU A N 1
ATOM 1152 C CA . LEU A 1 140 ? -6.072 4.031 0.909 1.00 95.06 140 LEU A CA 1
ATOM 1153 C C . LEU A 1 140 ? -5.768 5.511 1.142 1.00 95.06 140 LEU A C 1
ATOM 1155 O O . LEU A 1 140 ? -6.471 6.367 0.616 1.00 95.06 140 LEU A O 1
ATOM 1159 N N . ILE A 1 141 ? -4.727 5.793 1.923 1.00 95.44 141 ILE A N 1
ATOM 1160 C CA . ILE A 1 141 ? -4.224 7.157 2.127 1.00 95.44 141 ILE A CA 1
ATOM 1161 C C . ILE A 1 141 ? -3.151 7.478 1.090 1.00 95.44 141 ILE A C 1
ATOM 1163 O O . ILE A 1 141 ? -3.188 8.529 0.468 1.00 95.44 141 ILE A O 1
ATOM 1167 N N . GLY A 1 142 ? -2.226 6.545 0.872 1.00 92.94 142 GLY A N 1
ATOM 1168 C CA . GLY A 1 142 ? -1.149 6.698 -0.097 1.00 92.94 142 GLY A CA 1
ATOM 1169 C C . GLY A 1 142 ? -0.228 5.486 -0.109 1.00 92.94 142 GLY A C 1
ATOM 1170 O O . GLY A 1 142 ? -0.404 4.536 0.664 1.00 92.94 142 GLY A O 1
ATOM 1171 N N . TYR A 1 143 ? 0.760 5.512 -0.994 1.00 94.38 143 TYR A N 1
ATOM 1172 C CA . TYR A 1 143 ? 1.785 4.482 -1.098 1.00 94.38 143 TYR A CA 1
ATOM 1173 C C . TYR A 1 143 ? 3.078 5.061 -1.670 1.00 94.38 143 TYR A C 1
ATOM 1175 O O . TYR A 1 143 ? 3.085 6.136 -2.262 1.00 94.38 143 TYR A O 1
ATOM 1183 N N . LYS A 1 144 ? 4.173 4.327 -1.480 1.00 91.62 144 LYS A N 1
ATOM 1184 C CA . LYS A 1 144 ? 5.482 4.599 -2.070 1.00 91.62 144 LYS A CA 1
ATOM 1185 C C . LYS A 1 144 ? 5.938 3.383 -2.866 1.00 91.62 144 LYS A C 1
ATOM 1187 O O . LYS A 1 144 ? 5.844 2.267 -2.354 1.00 91.62 144 LYS A O 1
ATOM 1192 N N . THR A 1 145 ? 6.422 3.603 -4.083 1.00 90.06 145 THR A N 1
ATOM 1193 C CA . THR A 1 145 ? 6.884 2.552 -4.998 1.00 90.06 145 THR A CA 1
ATOM 1194 C C . THR A 1 145 ? 8.382 2.272 -4.853 1.00 90.06 145 THR A C 1
ATOM 1196 O O . THR A 1 145 ? 9.163 3.130 -4.440 1.00 90.06 145 THR A O 1
ATOM 1199 N N . PHE A 1 146 ? 8.768 1.042 -5.177 1.00 89.62 146 PHE A N 1
ATOM 1200 C CA . PHE A 1 146 ? 10.120 0.498 -5.111 1.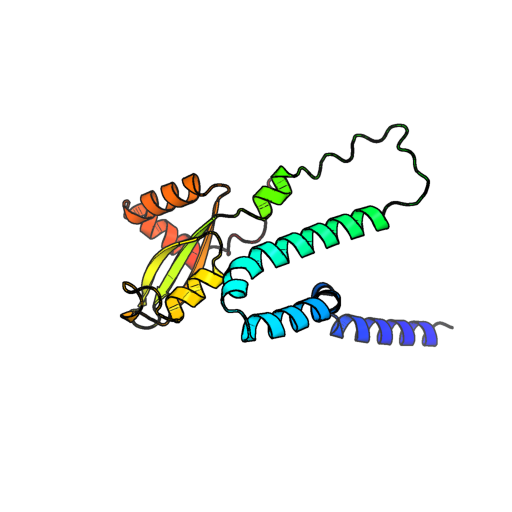00 89.62 146 PHE A CA 1
ATOM 1201 C C . PHE A 1 146 ? 10.348 -0.424 -6.305 1.00 89.62 146 PHE A C 1
ATOM 1203 O O . PHE A 1 146 ? 9.419 -1.103 -6.755 1.00 89.62 146 PHE A O 1
ATOM 1210 N N . LYS A 1 147 ? 11.597 -0.483 -6.777 1.00 87.56 147 LYS A N 1
ATOM 1211 C CA . LYS A 1 147 ? 11.968 -1.306 -7.934 1.00 87.56 147 LYS A CA 1
ATOM 1212 C C . LYS A 1 147 ? 12.003 -2.788 -7.581 1.00 87.56 147 LYS A C 1
ATOM 1214 O O . LYS A 1 147 ? 11.711 -3.630 -8.422 1.00 87.56 147 LYS A O 1
ATOM 1219 N N . THR A 1 148 ? 12.364 -3.117 -6.339 1.00 89.38 148 THR A N 1
ATOM 1220 C CA . THR A 1 148 ? 12.516 -4.509 -5.902 1.00 89.38 148 THR A CA 1
ATOM 1221 C C . THR A 1 148 ? 11.704 -4.822 -4.647 1.00 89.38 148 THR A C 1
ATOM 1223 O O . THR A 1 148 ? 11.477 -3.972 -3.782 1.00 89.38 148 THR A O 1
ATOM 1226 N N . GLN A 1 149 ? 11.297 -6.088 -4.503 1.00 91.69 149 GLN A N 1
ATOM 1227 C CA . GLN A 1 149 ? 10.591 -6.553 -3.305 1.00 91.69 149 GLN A CA 1
ATOM 1228 C C . GLN A 1 149 ? 11.450 -6.389 -2.049 1.00 91.69 149 GLN A C 1
ATOM 1230 O O . GLN A 1 149 ? 10.932 -6.110 -0.969 1.00 91.69 149 GLN A O 1
ATOM 1235 N N . LYS A 1 150 ? 12.768 -6.580 -2.188 1.00 94.31 150 LYS A N 1
ATOM 1236 C CA . LYS A 1 150 ? 13.731 -6.467 -1.092 1.00 94.31 150 LYS A CA 1
ATOM 1237 C C . LYS A 1 150 ? 13.781 -5.038 -0.555 1.00 94.31 150 LYS A C 1
ATOM 1239 O O . LYS A 1 150 ? 13.701 -4.861 0.656 1.00 94.31 150 LYS A O 1
ATOM 1244 N N . GLU A 1 151 ? 13.835 -4.041 -1.439 1.00 93.94 151 GLU A N 1
ATOM 1245 C CA . GLU A 1 151 ? 13.764 -2.623 -1.063 1.00 93.94 151 GLU A CA 1
ATOM 1246 C C . GLU A 1 151 ? 12.453 -2.290 -0.351 1.00 93.94 151 GLU A C 1
ATOM 1248 O O . GLU A 1 151 ? 12.477 -1.699 0.727 1.00 93.94 151 GLU A O 1
ATOM 1253 N N . ALA A 1 152 ? 11.313 -2.715 -0.909 1.00 94.94 152 ALA A N 1
ATOM 1254 C CA . ALA A 1 152 ? 10.006 -2.480 -0.297 1.00 94.94 152 ALA A CA 1
ATOM 1255 C C . ALA A 1 152 ? 9.898 -3.130 1.090 1.00 94.94 152 ALA A C 1
ATOM 1257 O O . ALA A 1 152 ? 9.427 -2.501 2.036 1.00 94.94 152 ALA A O 1
ATOM 1258 N N . ARG A 1 153 ? 10.370 -4.375 1.235 1.00 95.81 153 ARG A N 1
ATOM 1259 C CA . ARG A 1 153 ? 10.368 -5.105 2.510 1.00 95.81 153 ARG A CA 1
ATOM 1260 C C . ARG A 1 153 ? 11.273 -4.439 3.544 1.00 95.81 153 ARG A C 1
ATOM 1262 O O . ARG A 1 153 ? 10.862 -4.293 4.691 1.00 95.81 153 ARG A O 1
ATOM 1269 N N . TRP A 1 154 ? 12.477 -4.027 3.148 1.00 97.06 154 TRP A N 1
ATOM 1270 C CA . TRP A 1 154 ? 13.390 -3.305 4.033 1.00 97.06 154 TRP A CA 1
ATOM 1271 C C . TRP A 1 154 ? 12.782 -1.974 4.478 1.00 97.06 154 TRP A C 1
ATOM 1273 O O . TRP A 1 154 ? 12.741 -1.674 5.665 1.00 97.06 154 TRP A O 1
ATOM 1283 N N . TYR A 1 155 ? 12.215 -1.209 3.547 1.00 96.94 155 TYR A N 1
ATOM 1284 C CA . TYR A 1 155 ? 11.563 0.053 3.875 1.00 96.94 155 TYR A CA 1
ATOM 1285 C C . TYR A 1 155 ? 10.349 -0.130 4.799 1.00 96.94 155 TYR A C 1
ATOM 1287 O O . TYR A 1 155 ? 10.197 0.610 5.768 1.00 96.94 155 TYR A O 1
ATOM 1295 N N . GLU A 1 156 ? 9.497 -1.130 4.547 1.00 97.00 156 GLU A N 1
ATOM 1296 C CA . GLU A 1 156 ? 8.377 -1.476 5.430 1.00 97.00 156 GLU A CA 1
ATOM 1297 C C . GLU A 1 156 ? 8.867 -1.813 6.847 1.00 97.00 156 GLU A C 1
ATOM 1299 O O . GLU A 1 156 ? 8.291 -1.335 7.828 1.00 97.00 156 GLU A O 1
ATOM 1304 N N . TYR A 1 157 ? 9.931 -2.616 6.954 1.00 97.25 157 TYR A N 1
ATOM 1305 C CA . TYR A 1 157 ? 10.554 -2.967 8.228 1.00 97.25 157 TYR A CA 1
ATOM 1306 C C . TYR A 1 157 ? 11.028 -1.715 8.972 1.00 97.25 157 TYR A C 1
ATOM 1308 O O . TYR A 1 157 ? 10.644 -1.508 10.125 1.00 97.25 157 TYR A O 1
ATOM 1316 N N . GLU A 1 158 ? 11.772 -0.842 8.292 1.00 97.56 158 GLU A N 1
ATOM 1317 C CA . GLU A 1 158 ? 12.287 0.409 8.845 1.00 97.56 158 GLU A CA 1
ATOM 1318 C C . GLU A 1 158 ? 11.163 1.306 9.373 1.00 97.56 158 GLU A C 1
ATOM 1320 O O . GLU A 1 158 ? 11.240 1.811 10.493 1.00 97.56 158 GLU A O 1
ATOM 1325 N N . VAL A 1 159 ? 10.088 1.460 8.597 1.00 96.75 159 VAL A N 1
ATOM 1326 C CA . VAL A 1 159 ? 8.906 2.249 8.968 1.00 96.75 159 VAL A CA 1
ATOM 1327 C C . VAL A 1 159 ? 8.152 1.630 10.150 1.00 96.75 159 VAL A C 1
ATOM 1329 O O . VAL A 1 159 ? 7.579 2.359 10.956 1.00 96.75 159 VAL A O 1
ATOM 1332 N N . LYS A 1 160 ? 8.114 0.300 10.282 1.00 94.00 160 LYS A N 1
ATOM 1333 C CA . LYS A 1 160 ? 7.406 -0.371 11.385 1.00 94.00 160 LYS A CA 1
ATOM 1334 C C . LYS A 1 160 ? 8.169 -0.330 12.708 1.00 94.00 160 LYS A C 1
ATOM 1336 O O . LYS A 1 160 ? 7.511 -0.229 13.743 1.00 94.00 160 LYS A O 1
ATOM 1341 N N . HIS A 1 161 ? 9.500 -0.388 12.669 1.00 96.00 161 HIS A N 1
ATOM 1342 C CA . HIS A 1 161 ? 10.342 -0.513 13.866 1.00 96.00 161 HIS A CA 1
ATOM 1343 C C . HIS A 1 161 ? 10.909 0.818 14.368 1.00 96.00 161 HIS A C 1
ATOM 1345 O O . HIS A 1 161 ? 11.259 0.917 15.538 1.00 96.00 161 HIS A O 1
ATOM 1351 N N . HIS A 1 162 ? 10.934 1.863 13.537 1.00 96.56 162 HIS A N 1
ATOM 1352 C CA . HIS A 1 162 ? 11.409 3.186 13.943 1.00 96.56 162 HIS A CA 1
ATOM 1353 C C . HIS A 1 162 ? 10.241 4.173 14.019 1.00 96.56 162 HIS A C 1
ATOM 1355 O O . HIS A 1 162 ? 9.643 4.539 13.003 1.00 96.56 162 HIS A O 1
ATOM 1361 N N . SER A 1 163 ? 9.921 4.629 15.232 1.00 93.94 163 SER A N 1
ATOM 1362 C CA . SER A 1 163 ? 8.793 5.528 15.514 1.00 93.94 163 SER A CA 1
ATOM 1363 C C . SER A 1 163 ? 8.850 6.828 14.705 1.00 93.94 163 SER A C 1
ATOM 1365 O O . SER A 1 163 ? 7.824 7.261 14.176 1.00 93.94 163 SER A O 1
ATOM 1367 N N . ASP A 1 164 ? 10.036 7.411 14.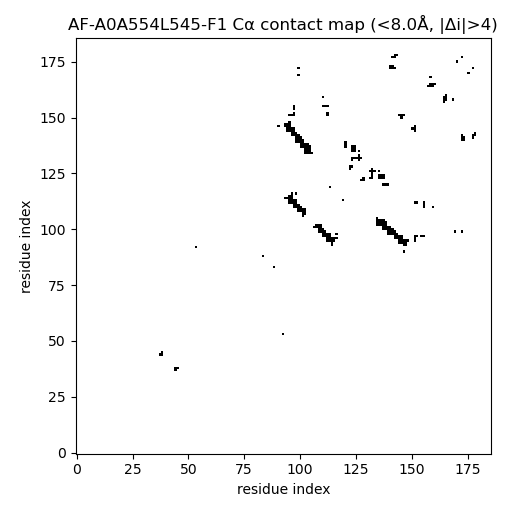536 1.00 95.62 164 ASP A N 1
ATOM 1368 C CA . ASP A 1 164 ? 10.217 8.653 13.777 1.00 95.62 164 ASP A CA 1
ATOM 1369 C C . ASP A 1 164 ? 10.004 8.445 12.278 1.00 95.62 164 ASP A C 1
ATOM 1371 O O . ASP A 1 164 ? 9.290 9.220 11.635 1.00 95.62 164 ASP A O 1
ATOM 1375 N N . LYS A 1 165 ? 10.516 7.337 11.725 1.00 94.94 165 LYS A N 1
ATOM 1376 C CA . LYS A 1 165 ? 10.275 6.964 10.321 1.00 94.94 165 LYS A CA 1
ATOM 1377 C C . LYS A 1 165 ? 8.794 6.692 10.077 1.00 94.94 165 LYS A C 1
ATOM 1379 O O . LYS A 1 165 ? 8.262 7.114 9.053 1.00 94.94 165 LYS A O 1
ATOM 1384 N N . LYS A 1 166 ? 8.109 6.058 11.034 1.00 95.81 166 LYS A N 1
ATOM 1385 C CA . LYS A 1 166 ? 6.660 5.832 10.986 1.00 95.81 166 LYS A CA 1
ATOM 1386 C C . LYS A 1 166 ? 5.870 7.131 10.937 1.00 95.81 166 LYS A C 1
ATOM 1388 O O . LYS A 1 166 ? 4.989 7.276 10.092 1.00 95.81 166 LYS A O 1
ATOM 1393 N N . LYS A 1 167 ? 6.171 8.067 11.843 1.00 95.19 167 LYS A N 1
ATOM 1394 C CA . LYS A 1 167 ? 5.513 9.381 11.899 1.00 95.19 167 LYS A CA 1
ATOM 1395 C C . LYS A 1 167 ? 5.730 10.141 10.596 1.00 95.19 167 LYS A C 1
ATOM 1397 O O . LYS A 1 167 ? 4.753 10.581 9.998 1.00 95.19 167 LYS A O 1
ATOM 1402 N N . LYS A 1 168 ? 6.981 10.207 10.128 1.00 94.81 168 LYS A N 1
ATOM 1403 C CA . LYS A 1 168 ? 7.335 10.847 8.860 1.00 94.81 168 LYS A CA 1
ATOM 1404 C C . LYS A 1 168 ? 6.564 10.239 7.689 1.00 94.81 168 LYS A C 1
ATOM 1406 O O . LYS A 1 168 ? 5.887 10.964 6.980 1.00 94.81 168 LYS A O 1
ATOM 1411 N N . PHE A 1 169 ? 6.564 8.914 7.551 1.00 94.88 169 PHE A N 1
ATOM 1412 C CA . PHE A 1 169 ? 5.833 8.228 6.482 1.00 94.88 169 PHE A CA 1
ATOM 1413 C C . PHE A 1 169 ? 4.328 8.540 6.484 1.00 94.88 169 PHE A C 1
ATOM 1415 O O . PHE A 1 169 ? 3.736 8.754 5.429 1.00 94.88 169 PHE A O 1
ATOM 1422 N N . ILE A 1 170 ? 3.699 8.593 7.664 1.00 94.75 170 ILE A N 1
ATOM 1423 C CA . ILE A 1 170 ? 2.277 8.942 7.787 1.00 94.75 170 ILE A CA 1
ATOM 1424 C C . ILE A 1 170 ? 2.022 10.397 7.385 1.00 94.75 170 ILE A C 1
ATOM 1426 O O . ILE A 1 170 ? 1.026 10.666 6.719 1.00 94.75 170 ILE A O 1
ATOM 1430 N N . VAL A 1 171 ? 2.882 11.329 7.795 1.00 93.94 171 VAL A N 1
ATOM 1431 C CA . VAL A 1 171 ? 2.756 12.751 7.441 1.00 93.94 171 VAL A CA 1
ATOM 1432 C C . VAL A 1 171 ? 2.959 12.941 5.939 1.00 93.94 171 VAL A C 1
ATOM 1434 O O . VAL A 1 171 ? 2.085 13.509 5.285 1.00 93.94 171 VAL A O 1
ATOM 1437 N N . ASP A 1 172 ? 4.036 12.378 5.391 1.00 92.94 172 ASP A N 1
ATOM 1438 C CA . ASP A 1 172 ? 4.390 12.460 3.973 1.00 92.94 172 ASP A CA 1
ATOM 1439 C C . ASP A 1 172 ? 3.249 11.949 3.082 1.00 92.94 172 ASP A C 1
ATOM 1441 O O . ASP A 1 172 ? 2.932 12.572 2.079 1.00 92.94 172 ASP A O 1
ATOM 1445 N N . LEU A 1 173 ? 2.579 10.851 3.448 1.00 90.69 173 LEU A N 1
ATOM 1446 C CA . LEU A 1 173 ? 1.477 10.307 2.642 1.00 90.69 173 LEU A CA 1
ATOM 1447 C C . LEU A 1 173 ? 0.116 10.967 2.885 1.00 90.69 173 LEU A C 1
ATOM 1449 O O . LEU A 1 173 ? -0.793 10.775 2.084 1.00 90.69 173 LEU A O 1
ATOM 1453 N N . ARG A 1 174 ? -0.071 11.691 3.993 1.00 86.94 174 ARG A N 1
ATOM 1454 C CA . ARG A 1 174 ? -1.328 12.410 4.268 1.00 86.94 174 ARG A CA 1
ATOM 1455 C C . ARG A 1 174 ? -1.362 13.801 3.654 1.00 86.94 174 ARG A C 1
ATOM 1457 O O . ARG A 1 174 ? -2.452 14.290 3.375 1.00 86.94 174 ARG A O 1
ATOM 1464 N N . PHE A 1 175 ? -0.200 14.434 3.539 1.00 81.75 175 PHE A N 1
ATOM 1465 C CA . PHE A 1 175 ? -0.072 15.843 3.169 1.00 81.75 175 PHE A CA 1
ATOM 1466 C C . PHE A 1 175 ? 0.891 16.079 2.005 1.00 81.75 175 PHE A C 1
ATOM 1468 O O . PHE A 1 175 ? 0.939 17.186 1.481 1.00 81.75 175 PHE A O 1
ATOM 1475 N N . GLY A 1 176 ? 1.671 15.072 1.612 1.00 61.66 176 GLY A N 1
ATOM 1476 C CA . GLY A 1 176 ? 2.483 15.133 0.408 1.00 61.66 176 GLY A CA 1
ATOM 1477 C C . GLY A 1 176 ? 1.660 14.806 -0.832 1.00 61.66 176 GLY A C 1
ATOM 1478 O O . GLY A 1 176 ? 0.716 14.016 -0.786 1.00 61.66 176 GLY A O 1
ATOM 1479 N N . GLU A 1 177 ? 2.053 15.403 -1.954 1.00 51.00 177 GLU A N 1
ATOM 1480 C CA . GLU A 1 177 ? 1.554 15.046 -3.281 1.00 51.00 177 GLU A CA 1
ATOM 1481 C C . GLU A 1 177 ? 1.690 13.527 -3.507 1.00 51.00 177 GLU A C 1
ATOM 1483 O O . GLU A 1 177 ? 2.747 12.958 -3.189 1.00 51.00 177 GLU A O 1
ATOM 1488 N N . PRO A 1 178 ? 0.661 12.840 -4.041 1.00 48.16 178 PRO A N 1
ATOM 1489 C CA . PRO A 1 178 ? 0.738 11.414 -4.320 1.00 48.16 178 PRO A CA 1
ATOM 1490 C C . PRO A 1 178 ? 1.911 11.149 -5.268 1.00 48.16 178 PRO A C 1
ATOM 1492 O O . PRO A 1 178 ? 1.905 11.560 -6.426 1.00 48.16 178 PRO A O 1
ATOM 1495 N N . GLN A 1 179 ? 2.930 10.443 -4.774 1.00 46.12 179 GLN A N 1
ATOM 1496 C CA . GLN A 1 179 ? 4.096 10.030 -5.557 1.00 46.12 179 GLN A CA 1
ATOM 1497 C C . GLN A 1 179 ? 3.689 8.899 -6.517 1.00 46.12 179 GLN A C 1
ATOM 1499 O O . GLN A 1 179 ? 3.968 7.723 -6.291 1.00 46.12 179 GLN A O 1
AT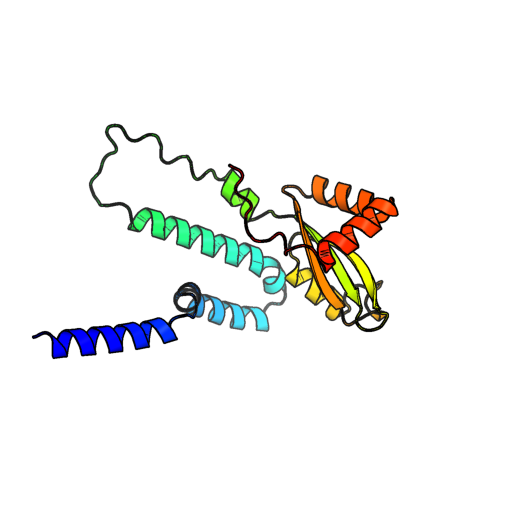OM 1504 N N . GLY A 1 180 ? 2.955 9.282 -7.561 1.00 43.81 180 GLY A N 1
ATOM 1505 C CA . GLY A 1 180 ? 2.540 8.474 -8.707 1.00 43.81 180 GLY A CA 1
ATOM 1506 C C . GLY A 1 180 ? 2.625 9.233 -10.039 1.00 43.81 180 GLY A C 1
ATOM 1507 O O . GLY A 1 180 ? 2.367 8.643 -11.081 1.00 43.81 180 GLY A O 1
ATOM 1508 N N . SER A 1 181 ? 3.018 10.510 -10.025 1.00 35.16 181 SER A N 1
ATOM 1509 C CA . SER A 1 181 ? 3.374 11.284 -11.216 1.00 35.16 181 SER A CA 1
ATOM 1510 C C . SER A 1 181 ? 4.862 11.623 -11.163 1.00 35.16 181 SER A C 1
ATOM 1512 O O . SER A 1 181 ? 5.312 12.303 -10.242 1.00 35.16 181 SER A O 1
ATOM 1514 N N . GLU A 1 182 ? 5.609 11.087 -12.125 1.00 36.31 182 GLU A N 1
ATOM 1515 C CA . GLU A 1 182 ? 7.026 11.319 -12.406 1.00 36.31 182 GLU A CA 1
ATOM 1516 C C . GLU A 1 182 ? 7.598 12.647 -11.887 1.00 36.31 182 GLU A C 1
ATOM 1518 O O . GLU A 1 182 ? 7.217 13.731 -12.324 1.00 36.31 182 GLU A O 1
ATOM 1523 N N . LYS A 1 183 ? 8.638 12.553 -11.054 1.00 33.81 183 LYS A N 1
ATOM 1524 C CA . LYS A 1 183 ? 9.746 13.504 -11.141 1.00 33.81 183 LYS A CA 1
ATOM 1525 C C . LYS A 1 183 ? 10.819 12.871 -12.019 1.00 33.81 183 LYS A C 1
ATOM 1527 O O . LYS A 1 183 ? 11.679 12.149 -11.521 1.00 33.81 183 LYS A O 1
ATOM 1532 N N . VAL A 1 184 ? 10.743 13.134 -13.323 1.00 36.38 184 VAL A N 1
ATOM 1533 C CA . VAL A 1 184 ? 11.923 13.078 -14.191 1.00 36.38 184 VAL A CA 1
ATOM 1534 C C . VAL A 1 184 ? 12.852 14.184 -13.692 1.00 36.38 184 VAL A C 1
ATOM 1536 O O . VAL A 1 184 ? 12.508 15.366 -13.738 1.00 36.38 184 VAL A O 1
ATOM 1539 N N . ALA A 1 185 ? 13.968 13.781 -13.090 1.00 34.00 185 ALA A N 1
ATOM 1540 C CA . ALA A 1 185 ? 15.017 14.690 -12.658 1.00 34.00 185 ALA A CA 1
ATOM 1541 C C . ALA A 1 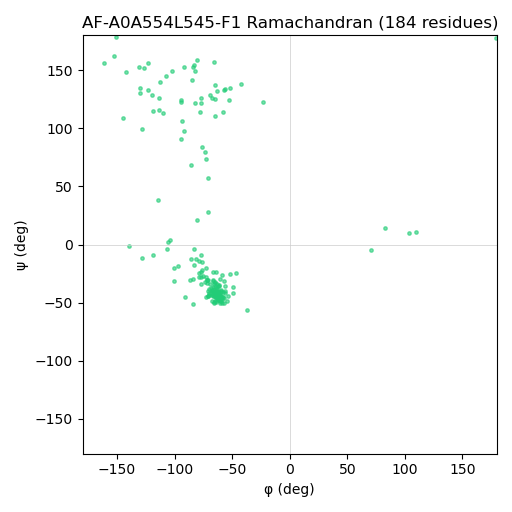185 ? 15.649 15.366 -13.887 1.00 34.00 185 ALA A C 1
ATOM 1543 O O . ALA A 1 185 ? 15.877 14.703 -14.899 1.00 34.00 185 ALA A O 1
ATOM 1544 N N . LYS A 1 186 ? 15.886 16.677 -13.782 1.00 30.23 186 LYS A N 1
ATOM 1545 C CA . LYS A 1 186 ? 16.856 17.397 -14.615 1.00 30.23 186 LYS A CA 1
ATOM 1546 C C . LYS A 1 186 ? 18.270 17.044 -14.176 1.00 30.23 186 LYS A C 1
ATOM 1548 O O . LYS A 1 186 ? 18.439 16.816 -12.955 1.00 30.23 186 LYS A O 1
#

Radius of gyration: 22.63 Å; Cα contacts (8 Å, |Δi|>4): 150; chains: 1; bounding box: 42×48×63 Å

Sequence (186 aa):
MNRFLSTLSEKINSIFSFARRPLVKLVAWPFDLVFLLLWKTIPAYRRIRPVFQRLIAIILIFTITITSLPPGQSPSGAEPIHSFSFDNLFIFLSNFSVYLLKSLKDGKFYIGQTDNIERRLNEHNSGFNISTKYRRPFSLIGYKTFKTQKEARWYEYEVKHHSDKKKKFIVDLRFGEPQGSEKVAK

Secondary structure (DSSP, 8-state):
-HHHHHHHHHHHHHHHHHT-S-THHHHHHHHHHHHHHHHHH-TTHHHHHHHHHHHHHHHHHHHHHHHTSPTT---SS---S--S-HHHHHHHH--EEEEEEEETTT--EEEEEES-HHHHHHHHHHT-STTTGGG--EEEEEEEEESSHHHHHHHHHHHHH-HHHHHHHHHHHHHS--TTS-----